Protein AF-D0N840-F1 (afdb_monomer)

Organism: Phytophthora infestans (strain T30-4) (NCBI:txid403677)

Sequence (183 aa):
MKTWLCCAKSTRAAHSSGSEVASWQRGRPFPLSLLHENFLRNKLSGKTASGRFDKLVEAHRAAAEESAKASGVDEDESEKVILLDDLVAKLDDHAAKTAAAKETELRKREREEETSLVARRLAMESLKESGDDSTPVKKRKETELKDLLITLKEKELAERQEVRELEAERRRREREEDRDEAA

Structure (mmCIF, N/CA/C/O backbone):
data_AF-D0N840-F1
#
_entry.id   AF-D0N840-F1
#
loop_
_atom_site.group_PDB
_atom_site.id
_atom_site.type_symbol
_atom_site.label_atom_id
_atom_site.label_alt_id
_atom_site.label_comp_id
_atom_site.label_asym_id
_atom_site.label_entity_id
_atom_site.label_seq_id
_atom_site.pdbx_PDB_ins_code
_atom_site.Cartn_x
_atom_site.Cartn_y
_atom_site.Cartn_z
_atom_site.occupancy
_atom_site.B_iso_or_equiv
_atom_site.auth_seq_id
_atom_site.auth_comp_id
_atom_site.auth_asym_id
_atom_site.auth_atom_id
_atom_site.pdbx_PDB_model_num
ATOM 1 N N . MET A 1 1 ? 23.211 42.235 -30.388 1.00 41.50 1 MET A N 1
ATOM 2 C CA . MET A 1 1 ? 21.782 42.158 -30.756 1.00 41.50 1 MET A CA 1
ATOM 3 C C . MET A 1 1 ? 21.106 41.216 -29.772 1.00 41.50 1 MET A C 1
ATOM 5 O O . MET A 1 1 ? 21.504 40.065 -29.697 1.00 41.50 1 MET A O 1
ATOM 9 N N . LYS A 1 2 ? 20.208 41.732 -28.926 1.00 42.91 2 LYS A N 1
ATOM 10 C CA . LYS A 1 2 ? 19.463 40.957 -27.923 1.00 42.91 2 LYS A CA 1
ATOM 11 C C . LYS A 1 2 ? 18.018 40.865 -28.400 1.00 42.91 2 LYS A C 1
ATOM 13 O O . LYS A 1 2 ? 17.336 41.885 -28.407 1.00 42.91 2 LYS A O 1
ATOM 18 N N . THR A 1 3 ? 17.565 39.680 -28.785 1.00 51.69 3 THR A N 1
ATOM 19 C CA . THR A 1 3 ? 16.150 39.402 -29.042 1.00 51.69 3 THR A CA 1
ATOM 20 C C . THR A 1 3 ? 15.655 38.410 -28.003 1.00 51.69 3 THR A C 1
ATOM 22 O O . THR A 1 3 ? 16.169 37.307 -27.842 1.00 51.69 3 THR A O 1
ATOM 25 N N . TRP A 1 4 ? 14.688 38.892 -27.234 1.00 43.28 4 TRP A N 1
ATOM 26 C CA . TRP A 1 4 ? 13.955 38.178 -26.210 1.00 43.28 4 TRP A CA 1
ATOM 27 C C . TRP A 1 4 ? 12.910 37.298 -26.889 1.00 43.28 4 TRP A C 1
ATOM 29 O O . TRP A 1 4 ? 12.125 37.809 -27.685 1.00 43.28 4 TRP A O 1
ATOM 39 N N . LEU A 1 5 ? 12.849 36.013 -26.543 1.00 50.19 5 LEU A N 1
ATOM 40 C CA . LEU A 1 5 ? 11.665 35.202 -26.807 1.00 50.19 5 LEU A CA 1
ATOM 41 C C . LEU A 1 5 ? 10.973 34.901 -25.478 1.00 50.19 5 LEU A C 1
ATOM 43 O O . LEU A 1 5 ? 11.453 34.130 -24.650 1.00 50.19 5 LEU A O 1
ATOM 47 N N . CYS A 1 6 ? 9.846 35.587 -25.287 1.00 39.97 6 CYS A N 1
ATOM 48 C CA . CYS A 1 6 ? 8.831 35.290 -24.289 1.00 39.97 6 CYS A CA 1
ATOM 49 C C . CYS A 1 6 ? 8.298 33.871 -24.501 1.00 39.97 6 CYS A C 1
ATOM 51 O O . CYS A 1 6 ? 7.721 33.592 -25.550 1.00 39.97 6 CYS A O 1
ATOM 53 N N . CYS A 1 7 ? 8.402 33.013 -23.487 1.00 40.84 7 CYS A N 1
ATOM 54 C CA . CYS A 1 7 ? 7.565 31.824 -23.397 1.00 40.84 7 CYS A CA 1
ATOM 55 C C . CYS A 1 7 ? 6.400 32.131 -22.452 1.00 40.84 7 CYS A C 1
ATOM 57 O O . CYS A 1 7 ? 6.586 32.467 -21.280 1.00 40.84 7 CYS A O 1
ATOM 59 N N . ALA A 1 8 ? 5.200 32.110 -23.020 1.00 46.78 8 ALA A N 1
ATOM 60 C CA . ALA A 1 8 ? 3.962 32.478 -22.370 1.00 46.78 8 ALA A CA 1
ATOM 61 C C . ALA A 1 8 ? 3.502 31.421 -21.352 1.00 46.78 8 ALA A 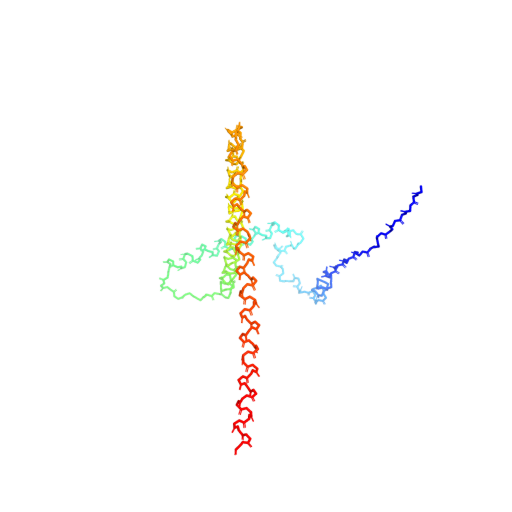C 1
ATOM 63 O O . ALA A 1 8 ? 3.582 30.217 -21.572 1.00 46.78 8 ALA A O 1
ATOM 64 N N . LYS A 1 9 ? 2.986 31.951 -20.242 1.00 43.69 9 LYS A N 1
ATOM 65 C CA . LYS A 1 9 ? 2.097 31.368 -19.228 1.00 43.69 9 LYS A CA 1
ATOM 66 C C . LYS A 1 9 ? 1.367 30.076 -19.632 1.00 43.69 9 LYS A C 1
ATOM 68 O O . LYS A 1 9 ? 0.561 30.080 -20.555 1.00 43.69 9 LYS A O 1
ATOM 73 N N . SER A 1 10 ? 1.466 29.060 -18.774 1.00 36.31 10 SER A N 1
ATOM 74 C CA . SER A 1 10 ? 0.330 28.178 -18.478 1.00 36.31 10 SER A CA 1
ATOM 75 C C . SER A 1 10 ? 0.385 27.705 -17.024 1.00 36.31 10 SER A C 1
ATOM 77 O O . SER A 1 10 ? 0.855 26.620 -16.697 1.00 36.31 10 SER A O 1
ATOM 79 N N . THR A 1 11 ? -0.075 28.566 -16.119 1.00 46.28 11 THR A N 1
ATOM 80 C CA . THR A 1 11 ? -0.477 28.183 -14.762 1.00 46.28 11 THR A CA 1
ATOM 81 C C . THR A 1 11 ? -1.899 27.635 -14.825 1.00 46.28 11 THR A C 1
ATOM 83 O O . THR A 1 11 ? -2.851 28.412 -14.915 1.00 46.28 11 THR A O 1
ATOM 86 N N .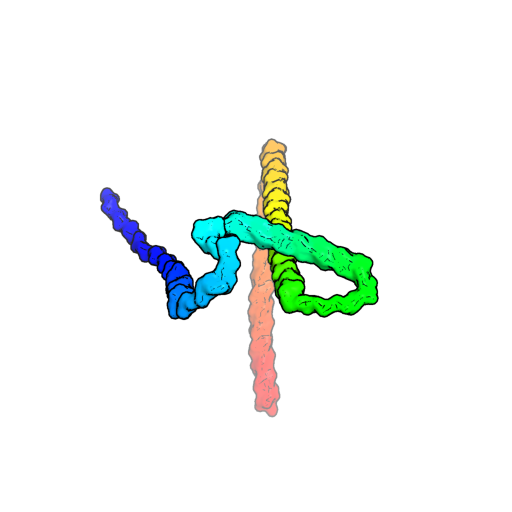 ARG A 1 12 ? -2.073 26.311 -14.765 1.00 36.34 12 ARG A N 1
ATOM 87 C CA . ARG A 1 12 ? -3.385 25.699 -14.509 1.00 36.34 12 ARG A CA 1
ATOM 88 C C . ARG A 1 12 ? -3.489 25.386 -13.018 1.00 36.34 12 ARG A C 1
ATOM 90 O O . ARG A 1 12 ? -3.174 24.291 -12.574 1.00 36.34 12 ARG A O 1
ATOM 97 N N . ALA A 1 13 ? -3.901 26.389 -12.249 1.00 40.59 13 ALA A N 1
ATOM 98 C CA . ALA A 1 13 ? -4.329 26.215 -10.870 1.00 40.59 13 ALA A CA 1
ATOM 99 C C . ALA A 1 13 ? -5.754 25.642 -10.871 1.00 40.59 13 ALA A C 1
ATOM 101 O O . ALA A 1 13 ? -6.701 26.341 -11.223 1.00 40.59 13 ALA A O 1
ATOM 102 N N . ALA A 1 14 ? -5.909 24.376 -10.493 1.00 42.44 14 ALA A N 1
ATOM 103 C CA . ALA A 1 14 ? -7.206 23.787 -10.181 1.00 42.44 14 ALA A CA 1
ATOM 104 C C . ALA A 1 14 ? -7.388 23.801 -8.656 1.00 42.44 14 ALA A C 1
ATOM 106 O O . ALA A 1 14 ? -7.106 22.821 -7.976 1.00 42.44 14 ALA A O 1
ATOM 107 N N . HIS A 1 15 ? -7.831 24.936 -8.112 1.00 40.78 15 HIS A N 1
ATOM 108 C CA . HIS A 1 15 ? -8.348 25.002 -6.746 1.00 40.78 15 HIS A CA 1
ATOM 109 C C . HIS A 1 15 ? -9.849 24.700 -6.795 1.00 40.78 15 HIS A C 1
ATOM 111 O O . HIS A 1 15 ? -10.666 25.597 -6.976 1.00 40.78 15 HIS A O 1
ATOM 117 N N . SER A 1 16 ? -10.207 23.425 -6.661 1.00 49.16 16 SER A N 1
ATOM 118 C CA . SER A 1 16 ? -11.581 22.985 -6.406 1.00 49.16 16 SER A CA 1
ATOM 119 C C . SER A 1 16 ? -11.613 22.270 -5.061 1.00 49.16 16 SER A C 1
ATOM 121 O O . SER A 1 16 ? -11.654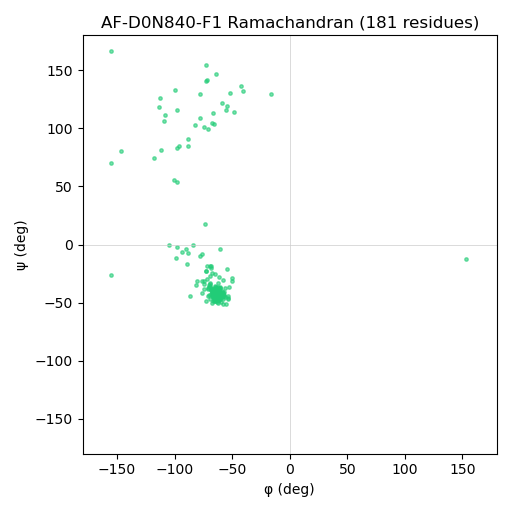 21.049 -4.993 1.00 49.16 16 SER A O 1
ATOM 123 N N . SER A 1 17 ? -11.531 23.033 -3.974 1.00 48.56 17 SER A N 1
ATOM 124 C CA . SER A 1 17 ? -11.688 22.496 -2.619 1.00 48.56 17 SER A CA 1
ATOM 125 C C . SER A 1 17 ? -12.146 23.612 -1.682 1.00 48.56 17 SER A C 1
ATOM 127 O O . SER A 1 17 ? -11.385 24.134 -0.871 1.00 48.56 17 SER A O 1
ATOM 129 N N . GLY A 1 18 ? -13.387 24.058 -1.855 1.00 47.91 18 GLY A N 1
ATOM 130 C CA . GLY A 1 18 ? -13.964 25.099 -0.999 1.00 47.91 18 GLY A CA 1
ATOM 131 C C . GLY A 1 18 ? -15.488 25.086 -0.924 1.00 47.91 18 GLY A C 1
ATOM 132 O O . GLY A 1 18 ? -16.047 25.502 0.088 1.00 47.91 18 GLY A O 1
ATOM 133 N N . SER A 1 19 ? -16.183 24.570 -1.945 1.00 45.22 19 SER A N 1
ATOM 134 C CA . SER A 1 19 ? -17.652 24.558 -1.950 1.00 45.22 19 SER A CA 1
ATOM 135 C C . SER A 1 19 ? -18.254 23.418 -1.124 1.00 45.22 19 SER A C 1
ATOM 137 O O . SER A 1 19 ? -19.308 23.619 -0.516 1.00 45.22 19 SER A O 1
ATOM 139 N N . GLU A 1 20 ? -17.584 22.264 -1.027 1.00 43.03 20 GLU A N 1
ATOM 140 C CA . GLU A 1 20 ? -18.107 21.120 -0.273 1.00 43.03 20 GLU A CA 1
ATOM 141 C C . GLU A 1 20 ? -18.157 21.403 1.228 1.00 43.03 20 GLU A C 1
ATOM 143 O O . GLU A 1 20 ? -19.239 21.298 1.796 1.00 43.03 20 GLU A O 1
ATOM 148 N N . VAL A 1 21 ? -17.076 21.885 1.860 1.00 51.03 21 VAL A N 1
ATOM 149 C CA . VAL A 1 21 ? -17.044 22.243 3.302 1.00 51.03 21 VAL A CA 1
ATOM 150 C C . VAL A 1 21 ? -18.081 23.306 3.683 1.00 51.03 21 VAL A C 1
ATOM 152 O O . VAL A 1 21 ? -18.606 23.292 4.798 1.00 51.03 21 VAL A O 1
ATOM 155 N N . ALA A 1 22 ? -18.422 24.210 2.764 1.00 47.16 22 ALA A N 1
ATOM 156 C CA . ALA A 1 22 ? -19.446 25.223 3.003 1.00 47.16 22 ALA A CA 1
ATOM 157 C C . ALA A 1 22 ? -20.873 24.637 3.019 1.00 47.16 22 ALA A C 1
ATOM 159 O O . ALA A 1 22 ? -21.770 25.237 3.610 1.00 47.16 22 ALA A O 1
ATOM 160 N N . SER A 1 23 ? -21.107 23.475 2.396 1.00 48.19 23 SER A N 1
ATOM 161 C CA . SER A 1 23 ? -22.421 22.814 2.404 1.00 48.19 23 SER A CA 1
ATOM 162 C C . SER A 1 23 ? -22.750 22.154 3.748 1.00 48.19 23 SER A C 1
ATOM 164 O O . SER A 1 23 ? -23.891 22.244 4.198 1.00 48.19 23 SER A O 1
ATOM 166 N N . TRP A 1 24 ? -21.742 21.625 4.453 1.00 44.50 24 TRP A N 1
ATOM 167 C CA . TRP A 1 24 ? -21.896 21.012 5.781 1.00 44.50 24 TRP A CA 1
ATOM 168 C C . TRP A 1 24 ? -22.249 22.023 6.880 1.00 44.50 24 TRP A C 1
ATOM 170 O O . TRP A 1 24 ? -22.794 21.646 7.912 1.00 44.50 24 TRP A O 1
ATOM 180 N N . GLN A 1 25 ? -21.976 23.313 6.662 1.00 54.38 25 GLN A N 1
ATOM 181 C CA . GLN A 1 25 ? -22.291 24.387 7.614 1.00 54.38 25 GLN A CA 1
ATOM 182 C C . GLN A 1 25 ? -23.702 24.974 7.437 1.00 54.38 25 GLN A C 1
ATOM 184 O O . GLN A 1 25 ? -24.129 25.781 8.257 1.00 54.38 25 GLN A O 1
ATOM 189 N N . ARG A 1 26 ? -24.435 24.589 6.378 1.00 51.69 26 ARG A N 1
ATOM 190 C CA . ARG A 1 26 ? -25.782 25.111 6.068 1.00 51.69 26 ARG A CA 1
ATOM 191 C C . ARG A 1 26 ? -26.931 24.260 6.623 1.00 51.69 26 ARG A C 1
ATOM 193 O O . ARG A 1 26 ? -28.086 24.667 6.527 1.00 51.69 26 ARG A O 1
ATOM 200 N N . GLY A 1 27 ? -26.636 23.095 7.198 1.00 48.31 27 GLY A N 1
ATOM 201 C CA . GLY A 1 27 ? -27.614 22.306 7.946 1.00 48.31 27 GLY A CA 1
ATOM 202 C C . GLY A 1 27 ? -27.935 22.974 9.283 1.00 48.31 27 GLY A C 1
ATOM 203 O O . GLY A 1 27 ? -27.046 23.545 9.912 1.00 48.31 27 GLY A O 1
ATOM 204 N N . ARG A 1 28 ? -29.207 22.921 9.704 1.00 50.53 28 ARG A N 1
ATOM 205 C CA . ARG A 1 28 ? -29.685 23.450 10.996 1.00 50.53 28 ARG A CA 1
ATOM 206 C C . ARG A 1 28 ? -28.694 23.085 12.112 1.00 50.53 28 ARG A C 1
ATOM 208 O O . ARG A 1 28 ? -28.261 21.931 12.134 1.00 50.53 28 ARG A O 1
ATOM 215 N N . PRO A 1 29 ? -28.349 24.006 13.032 1.00 55.53 29 PRO A N 1
ATOM 216 C CA . PRO A 1 29 ? -27.510 23.659 14.168 1.00 55.53 29 PRO A CA 1
ATOM 217 C C . PRO A 1 29 ? -28.176 22.494 14.895 1.00 55.53 29 PRO A C 1
ATOM 219 O O . PRO A 1 29 ? -29.305 22.611 15.374 1.00 55.53 29 PRO A O 1
ATOM 222 N N . PHE A 1 30 ? -27.497 21.348 14.894 1.00 49.84 30 PHE A N 1
ATOM 223 C CA . PHE A 1 30 ? -27.895 20.196 15.687 1.00 49.84 30 PHE A CA 1
ATOM 224 C C . PHE A 1 30 ? -28.088 20.700 17.123 1.00 49.84 30 PHE A C 1
ATOM 226 O O . PHE A 1 30 ? -27.225 21.453 17.594 1.00 49.84 30 PHE A O 1
ATOM 233 N N . PRO A 1 31 ? -29.215 20.395 17.790 1.00 47.56 31 PRO A N 1
ATOM 234 C CA . PRO A 1 31 ? -29.494 20.952 19.103 1.00 47.56 31 PRO A CA 1
ATOM 235 C C . PRO A 1 31 ? -28.307 20.653 20.022 1.00 47.56 31 PRO A C 1
ATOM 237 O O . PRO A 1 31 ? -27.934 19.499 20.237 1.00 47.56 31 PRO A O 1
ATOM 240 N N . LEU A 1 32 ? -27.682 21.723 20.525 1.00 50.44 32 LEU A N 1
ATOM 241 C CA . LEU A 1 32 ? -26.490 21.680 21.378 1.00 50.44 32 LEU A CA 1
ATOM 242 C C . LEU A 1 32 ? -26.715 20.910 22.694 1.00 50.44 32 LEU A C 1
ATOM 244 O O . LEU A 1 32 ? -25.775 20.719 23.453 1.00 50.44 32 LEU A O 1
ATOM 248 N N . SER A 1 33 ? -27.933 20.439 22.957 1.00 47.75 33 SER A N 1
ATOM 249 C CA . SER A 1 33 ? -28.338 19.698 24.150 1.00 47.75 33 SER A CA 1
ATOM 250 C C . SER A 1 33 ? -27.896 18.229 24.182 1.00 47.75 33 SER A C 1
ATOM 252 O O . SER A 1 33 ? -28.059 17.585 25.210 1.00 47.75 33 SER A O 1
ATOM 254 N N . LEU A 1 34 ? -27.338 17.687 23.092 1.00 49.66 34 LEU A N 1
ATOM 255 C CA . LEU A 1 34 ? -26.701 16.355 23.071 1.00 49.66 34 LEU A CA 1
ATOM 256 C C . LEU A 1 34 ? -25.174 16.414 23.202 1.00 49.66 34 LEU A C 1
ATOM 258 O O . LEU A 1 34 ? -24.506 15.379 23.243 1.00 49.66 34 LEU A O 1
ATOM 262 N N . LEU A 1 35 ? -24.598 17.615 23.271 1.00 49.97 35 LEU A N 1
ATOM 263 C CA . LEU A 1 35 ? -23.196 17.759 23.624 1.00 49.97 35 LEU A CA 1
ATOM 264 C C . LEU A 1 35 ? -23.099 17.510 25.124 1.00 49.97 35 LEU A C 1
ATOM 266 O O . LEU A 1 35 ? -23.419 18.377 25.930 1.00 49.97 35 LEU A O 1
ATOM 270 N N . HIS A 1 36 ? -22.666 16.304 25.489 1.00 54.94 36 HIS A N 1
ATOM 271 C CA . HIS A 1 36 ? -22.145 16.021 26.822 1.00 54.94 36 HIS A CA 1
ATOM 272 C C . HIS A 1 36 ? -21.277 17.218 27.240 1.00 54.94 36 HIS A C 1
ATOM 274 O O . HIS A 1 36 ? -20.445 17.639 26.436 1.00 54.94 36 HIS A O 1
ATOM 280 N N . GLU A 1 37 ? -21.428 17.769 28.447 1.00 58.78 37 GLU A N 1
ATOM 281 C CA . GLU A 1 37 ? -20.666 18.968 28.861 1.00 58.78 37 GLU A CA 1
ATOM 282 C C . GLU A 1 37 ? -19.138 18.793 28.708 1.00 58.78 37 GLU A C 1
ATOM 284 O O . GLU A 1 37 ? -18.386 19.751 28.543 1.00 58.78 37 GLU A O 1
ATOM 289 N N . ASN A 1 38 ? -18.679 17.540 28.655 1.00 59.50 38 ASN A N 1
ATOM 290 C CA . ASN A 1 38 ? -17.297 17.131 28.405 1.00 59.50 38 ASN A CA 1
ATOM 291 C C . ASN A 1 38 ? -16.848 17.197 26.925 1.00 59.50 38 ASN A C 1
ATOM 293 O O . ASN A 1 38 ? -15.657 17.047 26.624 1.00 59.50 38 ASN A O 1
ATOM 297 N N . PHE A 1 39 ? -17.766 17.420 25.984 1.00 63.94 39 PHE A N 1
ATOM 298 C CA . PHE A 1 39 ? -17.515 17.555 24.547 1.00 63.94 39 PHE A CA 1
ATOM 299 C C . PHE A 1 39 ? -17.504 19.030 24.131 1.00 63.94 39 PHE A C 1
ATOM 301 O O . PHE A 1 39 ? -18.211 19.482 23.232 1.00 63.94 39 PHE A O 1
ATOM 308 N N . LEU A 1 40 ? -16.655 19.813 24.790 1.00 68.38 40 LEU A N 1
ATOM 309 C CA . LEU A 1 40 ? -16.394 21.182 24.375 1.00 68.38 40 LEU A CA 1
ATOM 310 C C . LEU A 1 40 ? -15.572 21.167 23.073 1.00 68.38 40 LEU A C 1
ATOM 312 O O . LEU A 1 40 ? -14.352 20.987 23.093 1.00 68.38 40 LEU A O 1
ATOM 316 N N . ARG A 1 41 ? -16.243 21.354 21.926 1.00 67.62 41 ARG A N 1
ATOM 317 C CA . ARG A 1 41 ? -15.622 21.411 20.582 1.00 67.62 41 ARG A CA 1
ATOM 318 C C . ARG A 1 41 ? -14.430 22.375 20.509 1.00 67.62 41 ARG A C 1
ATOM 320 O O . ARG A 1 41 ? -13.488 22.114 19.774 1.00 67.62 41 ARG A O 1
ATOM 327 N N . ASN A 1 42 ? -14.449 23.456 21.291 1.00 72.50 42 ASN A N 1
ATOM 328 C CA . ASN A 1 42 ? -13.377 24.456 21.351 1.00 72.50 42 ASN A CA 1
ATOM 329 C C . ASN A 1 42 ? -12.063 23.939 21.980 1.00 72.50 42 ASN A C 1
ATOM 331 O O . ASN A 1 42 ? -11.017 24.538 21.754 1.00 72.50 42 ASN A O 1
ATOM 335 N N . LYS A 1 43 ? -12.092 22.827 22.728 1.00 71.81 43 LYS A N 1
ATOM 336 C CA . LYS A 1 43 ? -10.910 22.171 23.321 1.00 71.81 43 LYS A CA 1
ATOM 337 C C . LYS A 1 43 ? -10.499 20.894 22.579 1.00 71.81 43 LYS A C 1
ATOM 339 O O . LYS A 1 43 ? -9.529 20.242 22.964 1.00 71.81 43 LYS A O 1
ATOM 344 N N . LEU A 1 44 ? -11.225 20.509 21.529 1.00 78.50 44 LEU A N 1
ATOM 345 C CA . LEU A 1 44 ? -10.959 19.293 20.768 1.00 78.50 44 LEU A CA 1
ATOM 346 C C . LEU A 1 44 ? -9.953 19.585 19.645 1.00 78.50 44 LEU A C 1
ATOM 348 O O . LEU A 1 44 ? -10.327 19.859 18.509 1.00 78.50 44 LEU A O 1
ATOM 352 N N . SER A 1 45 ? -8.659 19.535 19.970 1.00 85.00 45 SER A N 1
ATOM 353 C CA . SER A 1 45 ? -7.607 19.572 18.946 1.00 85.00 45 SER A CA 1
ATOM 354 C C . SER A 1 45 ? -7.549 18.245 18.180 1.00 85.00 45 SER A C 1
ATOM 356 O O . SER A 1 45 ? -7.887 17.200 18.737 1.00 85.00 45 SER A O 1
ATOM 358 N N . GLY A 1 46 ? -7.057 18.251 16.936 1.00 87.19 46 GLY A N 1
ATOM 359 C CA . GLY A 1 46 ? -6.895 17.020 16.147 1.00 87.19 46 GLY A CA 1
ATOM 360 C C . GLY A 1 46 ? -6.023 15.968 16.845 1.00 87.19 46 GLY A C 1
ATOM 361 O O . GLY A 1 46 ? -6.361 14.787 16.845 1.00 87.19 46 GLY A O 1
ATOM 362 N N . LYS A 1 47 ? -4.960 16.393 17.542 1.00 89.38 47 LYS A N 1
ATOM 363 C CA . LYS A 1 47 ? -4.104 15.484 18.321 1.00 89.38 47 LYS A CA 1
ATOM 364 C C . LYS A 1 47 ? -4.851 14.875 19.508 1.00 89.38 47 LYS A C 1
ATOM 366 O O . LYS A 1 47 ? -4.708 13.686 19.778 1.00 89.38 47 LYS A O 1
ATOM 371 N N . THR A 1 48 ? -5.664 15.675 20.197 1.00 87.44 48 THR A N 1
ATOM 372 C CA . THR A 1 48 ? -6.501 15.207 21.310 1.00 87.44 48 THR A CA 1
ATOM 373 C C . THR A 1 48 ? -7.614 14.282 20.821 1.00 87.44 48 THR A C 1
ATOM 375 O O . THR A 1 48 ? -7.909 13.296 21.486 1.00 87.44 48 THR A O 1
ATOM 378 N N . ALA A 1 49 ? -8.221 14.576 19.670 1.00 88.75 49 ALA A N 1
ATOM 379 C CA . ALA A 1 49 ? -9.252 13.747 19.058 1.00 88.75 49 ALA A CA 1
ATOM 380 C C . ALA A 1 49 ? -8.695 12.384 18.632 1.00 88.75 49 ALA A C 1
ATOM 382 O O . ALA A 1 49 ? -9.259 11.368 19.021 1.00 88.75 49 ALA A O 1
ATOM 383 N N . SER A 1 50 ? -7.551 12.370 17.936 1.00 90.50 50 SER A N 1
ATOM 384 C CA . SER A 1 50 ? -6.831 11.137 17.592 1.00 90.50 50 SER A CA 1
ATOM 385 C C . SER A 1 50 ? -6.516 10.329 18.846 1.00 90.50 50 SER A C 1
ATOM 387 O O . SER A 1 50 ? -6.937 9.190 18.945 1.00 90.50 50 SER A O 1
ATOM 389 N N . GLY A 1 51 ? -5.908 10.940 19.870 1.00 91.12 51 GLY A N 1
ATOM 390 C CA . GLY A 1 51 ? -5.574 10.211 21.097 1.00 91.12 51 GLY A CA 1
ATOM 391 C C . GLY A 1 51 ? -6.790 9.704 21.884 1.00 91.12 51 GLY A C 1
ATOM 392 O O . GLY A 1 51 ? -6.675 8.740 22.633 1.00 91.12 51 GLY A O 1
ATOM 393 N N . ARG A 1 52 ? -7.964 10.336 21.749 1.00 91.44 52 ARG A N 1
ATOM 394 C CA . ARG A 1 52 ? -9.223 9.814 22.311 1.00 91.44 52 ARG A CA 1
ATOM 395 C C . ARG A 1 52 ? -9.752 8.634 21.500 1.00 91.44 52 ARG A C 1
ATOM 397 O O . ARG A 1 52 ? -10.273 7.698 22.093 1.00 91.44 52 ARG A O 1
ATOM 404 N N . PHE A 1 53 ? -9.627 8.696 20.180 1.00 92.75 53 PHE A N 1
ATOM 405 C CA . PHE A 1 53 ? -10.013 7.618 19.279 1.00 92.75 53 PHE A CA 1
ATOM 406 C C . PHE A 1 53 ? -9.126 6.382 19.465 1.00 92.75 53 PHE A C 1
ATOM 408 O O . PHE A 1 53 ? -9.656 5.290 19.617 1.00 92.75 53 PHE A O 1
ATOM 415 N N . ASP A 1 54 ? -7.809 6.561 19.575 1.00 93.50 54 ASP A N 1
ATOM 416 C CA . ASP A 1 54 ? -6.862 5.465 19.807 1.00 93.50 54 ASP A CA 1
ATOM 417 C C . ASP A 1 54 ? -7.207 4.715 21.105 1.00 93.50 54 ASP A C 1
ATOM 419 O O . ASP A 1 54 ? -7.378 3.500 21.100 1.00 93.50 54 ASP A O 1
ATOM 423 N N . LYS A 1 55 ? -7.459 5.450 22.197 1.00 94.62 55 LYS A N 1
ATOM 424 C CA . LYS A 1 55 ? -7.915 4.868 23.473 1.00 94.62 55 LYS A CA 1
ATOM 425 C C . LYS A 1 55 ? -9.244 4.126 23.362 1.00 94.62 55 LYS A C 1
ATOM 427 O O . LYS A 1 55 ? -9.452 3.137 24.057 1.00 94.62 55 LYS A O 1
ATOM 432 N N . LEU A 1 56 ? -10.166 4.633 22.544 1.00 94.06 56 LEU A N 1
ATOM 433 C CA . LEU A 1 56 ? -11.457 3.988 22.316 1.00 94.06 56 LEU A CA 1
ATOM 434 C C . LEU A 1 56 ? -11.272 2.651 21.591 1.00 94.06 56 LEU A C 1
ATOM 436 O O . LEU A 1 56 ? -11.879 1.664 21.991 1.00 94.06 56 LEU A O 1
ATOM 440 N N . VAL A 1 57 ? -10.417 2.621 20.566 1.00 94.69 57 VAL A N 1
ATOM 441 C CA . VAL A 1 57 ? -10.069 1.403 19.825 1.00 94.69 57 VAL A CA 1
ATOM 442 C C . VAL A 1 57 ? -9.354 0.396 20.729 1.00 94.69 57 VAL A C 1
ATOM 444 O O . VAL A 1 57 ? -9.713 -0.776 20.723 1.00 94.69 57 VAL A O 1
ATOM 447 N N . GLU A 1 58 ? -8.391 0.836 21.540 1.00 94.44 58 GLU A N 1
ATOM 448 C CA . GLU A 1 58 ? -7.685 -0.028 22.499 1.00 94.44 58 GLU A CA 1
ATOM 449 C C . GLU A 1 58 ? -8.642 -0.659 23.514 1.00 94.44 58 GLU A C 1
ATOM 451 O O . GLU A 1 58 ? -8.636 -1.875 23.695 1.00 94.44 58 GLU A O 1
ATOM 456 N N . ALA A 1 59 ? -9.503 0.151 24.139 1.00 93.38 59 ALA A N 1
ATOM 457 C CA . ALA A 1 59 ? -10.491 -0.343 25.093 1.00 93.38 59 ALA A CA 1
ATOM 458 C C . ALA A 1 59 ? -11.472 -1.331 24.444 1.00 93.38 59 ALA A C 1
ATOM 460 O O . ALA A 1 59 ? -11.844 -2.321 25.065 1.00 93.38 59 ALA A O 1
ATOM 461 N N . HIS A 1 60 ? -11.868 -1.081 23.192 1.00 93.25 60 HIS A N 1
ATOM 462 C CA . HIS A 1 60 ? -12.739 -1.981 22.443 1.00 93.25 60 HIS A CA 1
ATOM 463 C C . HIS A 1 60 ? -12.068 -3.325 22.147 1.00 93.25 60 HIS A C 1
ATOM 465 O O . HIS A 1 60 ? -12.673 -4.367 22.362 1.00 93.25 60 HIS A O 1
ATOM 471 N N . ARG A 1 61 ? -10.805 -3.314 21.704 1.00 93.69 61 ARG A N 1
ATOM 472 C CA . ARG A 1 61 ? -10.036 -4.543 21.456 1.00 93.69 61 ARG A CA 1
ATOM 473 C C . ARG A 1 61 ? -9.866 -5.365 22.734 1.00 93.69 61 ARG A C 1
ATOM 475 O O . ARG A 1 61 ? -10.072 -6.570 22.700 1.00 93.69 61 ARG A O 1
ATOM 482 N N . ALA A 1 62 ? -9.565 -4.711 23.857 1.00 92.38 62 ALA A N 1
ATOM 483 C CA . ALA A 1 62 ? -9.476 -5.378 25.154 1.00 92.38 62 ALA A CA 1
ATOM 484 C C . ALA A 1 62 ? -10.815 -6.018 25.562 1.00 92.38 62 ALA A C 1
ATOM 486 O O . ALA A 1 62 ? -10.838 -7.183 25.949 1.00 92.38 62 ALA A O 1
ATOM 487 N N . ALA A 1 63 ? -11.927 -5.292 25.403 1.00 88.31 63 ALA A N 1
ATOM 488 C CA . ALA A 1 63 ? -13.260 -5.823 25.676 1.00 88.31 63 ALA A CA 1
ATOM 489 C C . ALA A 1 63 ? -13.605 -7.009 24.758 1.00 88.31 63 ALA A C 1
ATOM 491 O O . ALA A 1 63 ? -14.067 -8.032 25.245 1.00 88.31 63 ALA A O 1
ATOM 492 N N . ALA A 1 64 ? -13.309 -6.924 23.458 1.00 88.00 64 ALA A N 1
ATOM 493 C CA . ALA A 1 64 ? -13.531 -8.018 22.513 1.00 88.00 64 ALA A CA 1
ATOM 494 C C . ALA A 1 64 ? -12.714 -9.273 22.873 1.00 88.00 64 ALA A C 1
ATOM 496 O O . ALA A 1 64 ? -13.215 -10.391 22.779 1.00 88.00 64 ALA A O 1
ATOM 497 N N . GLU A 1 65 ? -11.470 -9.112 23.337 1.00 89.00 65 GLU A N 1
ATOM 498 C CA . GLU A 1 65 ? -10.663 -10.227 23.842 1.00 89.00 65 GLU A CA 1
ATOM 499 C C . GLU A 1 65 ? -11.228 -10.837 25.131 1.00 89.00 65 GLU A C 1
ATOM 501 O O . GLU A 1 65 ? -11.146 -12.051 25.324 1.00 89.00 65 GLU A O 1
ATOM 506 N N . GLU A 1 66 ? -11.753 -10.013 26.039 1.00 86.38 66 GLU A N 1
ATOM 507 C CA . GLU A 1 66 ? -12.408 -10.466 27.269 1.00 86.38 66 GLU A CA 1
ATOM 508 C C . GLU A 1 66 ? -13.699 -11.233 26.954 1.00 86.38 66 GLU A C 1
ATOM 510 O O . GLU A 1 66 ? -13.862 -12.357 27.433 1.00 86.38 66 GLU A O 1
ATOM 515 N N . SER A 1 67 ? -14.549 -10.700 26.074 1.00 82.06 67 SER A N 1
ATOM 516 C CA . SER A 1 67 ? -15.762 -11.367 25.588 1.00 82.06 67 SER A CA 1
ATOM 517 C C . SER A 1 67 ? -15.441 -12.671 24.851 1.00 82.06 67 SER A C 1
ATOM 519 O O . SER A 1 67 ? -16.072 -13.694 25.105 1.00 82.06 67 SER A O 1
ATOM 521 N N . ALA A 1 68 ? -14.397 -12.699 24.015 1.00 83.88 68 ALA A N 1
ATOM 522 C CA . ALA A 1 68 ? -13.953 -13.924 23.346 1.00 83.88 68 ALA A CA 1
ATOM 523 C C . ALA A 1 68 ? -13.497 -15.011 24.339 1.00 83.88 68 ALA A C 1
ATOM 525 O O . ALA A 1 68 ? -13.706 -16.199 24.093 1.00 83.88 68 ALA A O 1
ATOM 526 N N . LYS A 1 69 ? -12.903 -14.628 25.479 1.00 84.44 69 LYS A N 1
ATOM 527 C CA . LYS A 1 69 ? -12.523 -15.559 26.561 1.00 84.44 69 LYS A CA 1
ATOM 528 C C . LYS A 1 69 ? -13.723 -16.007 27.399 1.00 84.44 69 LYS A C 1
ATOM 530 O O . LYS A 1 69 ? -13.708 -17.123 27.912 1.00 84.44 69 LYS A O 1
ATOM 535 N N . ALA A 1 70 ? -14.735 -15.153 27.543 1.00 77.56 70 ALA A N 1
ATOM 536 C CA . ALA A 1 70 ? -15.983 -15.435 28.254 1.00 77.56 70 ALA A CA 1
ATOM 537 C C . ALA A 1 70 ? -17.038 -16.159 27.388 1.00 77.56 70 ALA A C 1
ATOM 539 O O . ALA A 1 70 ? -18.125 -16.463 27.879 1.00 77.56 70 ALA A O 1
ATOM 540 N N . SER A 1 71 ? -16.711 -16.443 26.119 1.00 64.38 71 SER A N 1
ATOM 541 C CA . SER A 1 71 ? -17.584 -17.055 25.112 1.00 64.38 71 SER A CA 1
ATOM 542 C C . SER A 1 71 ? -18.300 -18.303 25.647 1.00 64.38 71 SER A C 1
ATOM 544 O O . SER A 1 71 ? -17.683 -19.316 25.981 1.00 64.38 71 SER A O 1
ATOM 546 N N . GLY A 1 72 ? -19.624 -18.194 25.762 1.00 65.56 72 GLY A N 1
ATOM 547 C CA . GLY A 1 72 ? -20.502 -19.172 26.412 1.00 65.56 72 GLY A CA 1
ATOM 548 C C . GLY A 1 72 ? -21.786 -18.559 26.982 1.00 65.56 72 GLY A C 1
ATOM 549 O O . GLY A 1 72 ? -22.713 -19.294 27.316 1.00 65.56 72 GLY A O 1
ATOM 550 N N . VAL A 1 73 ? -21.852 -17.227 27.068 1.00 57.78 73 VAL A N 1
ATOM 551 C CA . VAL A 1 73 ? -23.053 -16.449 27.396 1.00 57.78 73 VAL A CA 1
ATOM 552 C C . VAL A 1 73 ? -23.465 -15.658 26.154 1.00 57.78 73 VAL A C 1
ATOM 554 O O . VAL A 1 73 ? -22.637 -14.949 25.588 1.00 57.78 73 VAL A O 1
ATOM 557 N N . ASP A 1 74 ? -24.721 -15.801 25.721 1.00 55.59 74 ASP A N 1
ATOM 558 C CA . ASP A 1 74 ? -25.329 -14.924 24.714 1.00 55.59 74 ASP A CA 1
ATOM 559 C C . ASP A 1 74 ? -25.488 -13.524 25.328 1.00 55.59 74 ASP A C 1
ATOM 561 O O . ASP A 1 74 ? -26.351 -13.303 26.182 1.00 55.59 74 ASP A O 1
ATOM 565 N N . GLU A 1 75 ? -24.620 -12.593 24.936 1.00 63.09 75 GLU A N 1
ATOM 566 C CA . GLU A 1 75 ? -24.720 -11.179 25.297 1.00 63.09 75 GLU A CA 1
ATOM 567 C C . GLU A 1 75 ? -25.343 -10.399 24.134 1.00 63.09 75 GLU A C 1
ATOM 569 O O . GLU A 1 75 ? -24.941 -10.551 22.981 1.00 63.09 75 GLU A O 1
ATOM 574 N N . ASP A 1 76 ? -26.320 -9.540 24.432 1.00 64.81 76 ASP A N 1
ATOM 575 C CA . ASP A 1 76 ? -26.860 -8.601 23.450 1.00 64.81 76 ASP A CA 1
ATOM 576 C C . ASP A 1 76 ? -25.772 -7.584 23.059 1.00 64.81 76 ASP A C 1
ATOM 578 O O . ASP A 1 76 ? -25.463 -6.644 23.802 1.00 64.81 76 ASP A O 1
ATOM 582 N N . GLU A 1 77 ? -25.184 -7.755 21.874 1.00 71.06 77 GLU A N 1
ATOM 583 C CA . GLU A 1 77 ? -24.231 -6.799 21.317 1.00 71.06 77 GLU A CA 1
ATOM 584 C C . GLU A 1 77 ? -24.938 -5.476 20.998 1.00 71.06 77 GLU A C 1
ATOM 586 O O . GLU A 1 77 ? -25.787 -5.371 20.110 1.00 71.06 77 GLU A O 1
ATOM 591 N N . SER A 1 78 ? -24.585 -4.419 21.731 1.00 84.12 78 SER A N 1
ATOM 592 C CA . SER A 1 78 ? -25.110 -3.083 21.438 1.00 84.12 78 SER A CA 1
ATOM 593 C C . SER A 1 78 ? -24.649 -2.602 20.054 1.00 84.12 78 SER A C 1
ATOM 595 O O . SER A 1 78 ? -23.501 -2.820 19.674 1.00 84.12 78 SER A O 1
ATOM 597 N N . GLU A 1 79 ? -25.480 -1.829 19.346 1.00 88.44 79 GLU A N 1
ATOM 598 C CA . GLU A 1 79 ? -25.142 -1.230 18.036 1.00 88.44 79 GLU A CA 1
ATOM 599 C C . GLU A 1 79 ? -23.795 -0.479 18.027 1.00 88.44 79 GLU A C 1
ATOM 601 O O . GLU A 1 79 ? -23.113 -0.390 17.008 1.00 88.44 79 GLU A O 1
ATOM 606 N N . LYS A 1 80 ? -23.389 0.064 19.182 1.00 88.69 80 LYS A N 1
ATOM 607 C CA . LYS A 1 80 ? -22.093 0.724 19.366 1.00 88.69 80 LYS A CA 1
ATOM 608 C C . LYS A 1 80 ? -20.919 -0.240 19.163 1.00 88.69 80 LYS A C 1
ATOM 610 O O . LYS A 1 80 ? -19.912 0.186 18.608 1.00 88.69 80 LYS A O 1
ATOM 615 N N . VAL A 1 81 ? -21.023 -1.469 19.666 1.00 89.12 81 VAL A N 1
ATOM 616 C CA . VAL A 1 81 ? -19.981 -2.503 19.544 1.00 89.12 81 VAL A CA 1
ATOM 617 C C . VAL A 1 81 ? -19.850 -2.896 18.079 1.00 89.12 81 VAL A C 1
ATOM 619 O O . VAL A 1 81 ? -18.778 -2.723 17.517 1.00 89.12 81 VAL A O 1
ATOM 622 N N . ILE A 1 82 ? -20.976 -3.180 17.418 1.00 90.69 82 ILE A N 1
ATOM 623 C CA . ILE A 1 82 ? -21.028 -3.475 15.977 1.00 90.69 82 ILE A CA 1
ATOM 624 C C . ILE A 1 82 ? -20.367 -2.357 15.151 1.00 90.69 82 ILE A C 1
ATOM 626 O O . ILE A 1 82 ? -19.546 -2.605 14.268 1.00 90.69 82 ILE A O 1
ATOM 630 N N . LEU A 1 83 ? -20.676 -1.091 15.453 1.00 94.12 83 LEU A N 1
ATOM 631 C CA . LEU A 1 83 ? -20.050 0.038 14.763 1.00 94.12 83 LEU A CA 1
ATOM 632 C C . LEU A 1 83 ? -18.539 0.127 15.032 1.00 94.12 83 LEU A C 1
ATOM 634 O O . LEU A 1 83 ? -17.778 0.547 14.157 1.00 94.12 83 LEU A O 1
ATOM 638 N N . LEU A 1 84 ? -18.099 -0.199 16.247 1.00 93.88 84 LEU A N 1
ATOM 639 C CA . LEU A 1 84 ? -16.684 -0.195 16.599 1.00 93.88 84 LEU A CA 1
ATOM 640 C C . LEU A 1 84 ? -15.934 -1.346 15.923 1.00 93.88 84 LEU A C 1
ATOM 642 O O . LEU A 1 84 ? -14.828 -1.097 15.448 1.00 93.88 84 LEU A O 1
ATOM 646 N N . ASP A 1 85 ? -16.537 -2.525 15.782 1.00 94.19 85 ASP A N 1
ATOM 647 C CA . ASP A 1 85 ? -15.995 -3.631 14.987 1.00 94.19 85 ASP A CA 1
ATOM 648 C C . ASP A 1 85 ? -15.772 -3.215 13.531 1.00 94.19 85 ASP A C 1
ATOM 650 O O . ASP A 1 85 ? -14.657 -3.316 13.011 1.00 94.19 85 ASP A O 1
ATOM 654 N N . ASP A 1 86 ? -16.793 -2.632 12.898 1.00 95.19 86 ASP A N 1
ATOM 655 C CA . ASP A 1 86 ? -16.712 -2.124 11.525 1.00 95.19 86 ASP A CA 1
ATOM 656 C C . ASP A 1 86 ? -15.610 -1.067 11.352 1.00 95.19 86 ASP A C 1
ATOM 658 O O . ASP A 1 86 ? -14.906 -1.021 10.335 1.00 95.19 86 ASP A O 1
ATOM 662 N N . LEU A 1 87 ? -15.477 -0.162 12.326 1.00 95.62 87 LEU A N 1
ATOM 663 C CA . LEU A 1 87 ? -14.450 0.876 12.309 1.00 95.62 87 LEU A CA 1
ATOM 664 C C . LEU A 1 87 ? -13.055 0.275 12.465 1.00 95.62 87 LEU A C 1
ATOM 666 O O . LEU A 1 87 ? -12.151 0.663 11.724 1.00 95.62 87 LEU A O 1
ATOM 670 N N . VAL A 1 88 ? -12.879 -0.666 13.392 1.00 95.75 88 VAL A N 1
ATOM 671 C CA . VAL A 1 88 ? -11.605 -1.353 13.620 1.00 95.75 88 VAL A CA 1
ATOM 672 C C . VAL A 1 88 ? -11.185 -2.132 12.377 1.00 95.75 88 VAL A C 1
ATOM 674 O O . VAL A 1 88 ? -10.058 -1.947 11.917 1.00 95.75 88 VAL A O 1
ATOM 677 N N . ALA A 1 89 ? -12.100 -2.878 11.756 1.00 96.12 89 ALA A N 1
ATOM 678 C CA . ALA A 1 89 ? -11.835 -3.596 10.512 1.00 96.12 89 ALA A CA 1
ATOM 679 C C . ALA A 1 89 ? -11.334 -2.655 9.401 1.00 96.12 89 ALA A C 1
ATOM 681 O O . ALA A 1 89 ? -10.323 -2.919 8.749 1.00 96.12 89 ALA A O 1
ATOM 682 N N . LYS A 1 90 ? -11.975 -1.491 9.230 1.00 96.62 90 LYS A N 1
ATOM 683 C CA . LYS A 1 90 ? -11.544 -0.481 8.245 1.00 96.62 90 LYS A CA 1
ATOM 684 C C . LYS A 1 90 ? -10.167 0.111 8.552 1.00 96.62 90 LYS A C 1
ATOM 686 O O . LYS A 1 90 ? -9.425 0.429 7.617 1.00 96.62 90 LYS A O 1
ATOM 691 N N . LEU A 1 91 ? -9.827 0.300 9.829 1.00 95.75 91 LEU A N 1
ATOM 692 C CA . LEU A 1 91 ? -8.501 0.779 10.229 1.00 95.75 91 LEU A CA 1
ATOM 693 C C . LEU A 1 91 ? -7.422 -0.246 9.900 1.00 95.75 91 LEU A C 1
ATOM 695 O O . LEU A 1 91 ? -6.390 0.129 9.341 1.00 95.75 91 LEU A O 1
ATOM 699 N N . ASP A 1 92 ? -7.666 -1.515 10.216 1.00 95.56 92 ASP A N 1
ATOM 700 C CA . ASP A 1 92 ? -6.711 -2.594 9.977 1.00 95.56 92 ASP A CA 1
ATOM 701 C C . ASP A 1 92 ? -6.509 -2.827 8.473 1.00 95.56 92 ASP A C 1
ATOM 703 O O . ASP A 1 92 ? -5.370 -2.898 8.008 1.00 95.56 92 ASP A O 1
ATOM 707 N N . ASP A 1 93 ? -7.582 -2.786 7.679 1.00 96.94 93 ASP A N 1
ATOM 708 C CA . ASP A 1 93 ? -7.510 -2.812 6.214 1.00 96.94 93 ASP A CA 1
ATOM 709 C C . ASP A 1 93 ? -6.656 -1.671 5.652 1.00 96.94 93 ASP A C 1
ATOM 711 O O . ASP A 1 93 ? -5.850 -1.854 4.734 1.00 96.94 93 ASP A O 1
ATOM 715 N N . HIS A 1 94 ? -6.841 -0.458 6.175 1.00 95.25 94 HIS A N 1
ATOM 716 C CA . HIS A 1 94 ? -6.055 0.696 5.759 1.00 95.25 94 HIS A CA 1
ATOM 717 C C . HIS A 1 94 ? -4.585 0.553 6.183 1.00 95.25 94 HIS A C 1
ATOM 719 O O . HIS A 1 94 ? -3.677 0.838 5.394 1.00 95.25 94 HIS A O 1
ATOM 725 N N . ALA A 1 95 ? -4.324 0.075 7.401 1.00 95.50 95 ALA A N 1
ATOM 726 C CA . ALA A 1 95 ? -2.975 -0.198 7.883 1.00 95.50 95 ALA A CA 1
ATOM 727 C C . ALA A 1 95 ? -2.271 -1.239 6.997 1.00 95.50 95 ALA A C 1
ATOM 729 O O . ALA A 1 95 ? -1.154 -0.992 6.541 1.00 95.50 95 ALA A O 1
ATOM 730 N N . ALA A 1 96 ? -2.950 -2.334 6.648 1.00 96.06 96 ALA A N 1
ATOM 731 C CA . ALA A 1 96 ? -2.431 -3.365 5.755 1.00 96.06 96 ALA A CA 1
ATOM 732 C C . ALA A 1 96 ? -2.128 -2.817 4.351 1.00 96.06 96 ALA A C 1
ATOM 734 O O . ALA A 1 96 ? -1.032 -3.022 3.828 1.00 96.06 96 ALA A O 1
ATOM 735 N N . LYS A 1 97 ? -3.049 -2.043 3.759 1.00 95.38 97 LYS A N 1
ATOM 736 C CA . LYS A 1 97 ? -2.846 -1.409 2.442 1.00 95.38 97 LYS A CA 1
ATOM 737 C C . LYS A 1 97 ? -1.648 -0.462 2.438 1.00 95.38 97 LYS A C 1
ATOM 739 O O . LYS A 1 97 ? -0.840 -0.488 1.511 1.00 95.38 97 LYS A O 1
ATOM 744 N N . THR A 1 98 ? -1.509 0.368 3.472 1.00 94.56 98 THR A N 1
ATOM 745 C CA . THR A 1 98 ? -0.379 1.305 3.568 1.00 94.56 98 THR A CA 1
ATOM 746 C C . THR A 1 98 ? 0.949 0.599 3.833 1.00 94.56 98 THR A C 1
ATOM 748 O O . THR A 1 98 ? 1.973 1.033 3.306 1.00 94.56 98 THR A O 1
ATOM 751 N N . ALA A 1 99 ? 0.955 -0.489 4.607 1.00 94.56 99 ALA A N 1
ATOM 752 C CA . ALA A 1 99 ? 2.139 -1.316 4.820 1.00 94.56 99 ALA A CA 1
ATOM 753 C C . ALA A 1 99 ? 2.579 -2.009 3.522 1.00 94.56 99 ALA A C 1
ATOM 755 O O . ALA A 1 99 ? 3.743 -1.893 3.143 1.00 94.56 99 ALA A O 1
ATOM 756 N N . ALA A 1 100 ? 1.643 -2.624 2.793 1.00 94.62 100 ALA A N 1
ATOM 757 C CA . ALA A 1 100 ? 1.915 -3.256 1.505 1.00 94.62 100 ALA A CA 1
ATOM 758 C C . ALA A 1 100 ? 2.475 -2.252 0.486 1.00 94.62 100 ALA A C 1
ATOM 760 O O . ALA A 1 100 ? 3.484 -2.524 -0.159 1.00 94.62 100 ALA A O 1
ATOM 761 N N . ALA A 1 101 ? 1.887 -1.054 0.391 1.00 94.75 101 ALA A N 1
ATOM 762 C CA . ALA A 1 101 ? 2.393 -0.000 -0.488 1.00 94.75 101 ALA A CA 1
ATOM 763 C C . ALA A 1 101 ? 3.843 0.392 -0.143 1.00 94.75 101 ALA A C 1
ATOM 765 O O . ALA A 1 101 ? 4.697 0.486 -1.026 1.00 94.75 101 ALA A O 1
ATOM 766 N N . LYS A 1 102 ? 4.155 0.559 1.148 1.00 94.88 102 LYS A N 1
ATOM 767 C CA . LYS A 1 102 ? 5.525 0.851 1.599 1.00 94.88 102 LYS A CA 1
ATOM 768 C C . LYS A 1 102 ? 6.492 -0.284 1.264 1.00 94.88 102 LYS A C 1
ATOM 770 O O . LYS A 1 102 ? 7.585 -0.005 0.785 1.00 94.88 102 LYS A O 1
ATOM 775 N N . GLU A 1 103 ? 6.101 -1.539 1.473 1.00 94.94 103 GLU A N 1
ATOM 776 C CA . GLU A 1 103 ? 6.929 -2.699 1.124 1.00 94.94 103 GLU A CA 1
ATOM 777 C C . GLU A 1 103 ? 7.206 -2.758 -0.384 1.00 94.94 103 GLU A C 1
ATOM 779 O O . GLU A 1 103 ? 8.338 -3.009 -0.795 1.00 94.94 103 GLU A O 1
ATOM 784 N N . THR A 1 104 ? 6.204 -2.476 -1.223 1.00 93.06 104 THR A N 1
ATOM 785 C CA . THR A 1 104 ? 6.398 -2.452 -2.679 1.00 93.06 104 THR A CA 1
ATOM 786 C C . THR A 1 104 ? 7.367 -1.361 -3.124 1.00 93.06 104 THR A C 1
ATOM 788 O O . THR A 1 104 ? 8.218 -1.619 -3.976 1.00 93.06 104 THR A O 1
ATOM 791 N N . GLU A 1 105 ? 7.295 -0.173 -2.518 1.00 94.75 105 GLU A N 1
ATOM 792 C CA . GLU A 1 105 ? 8.227 0.922 -2.801 1.00 94.75 105 GLU A CA 1
ATOM 793 C C . GLU A 1 105 ? 9.647 0.595 -2.325 1.00 94.75 105 GLU A C 1
ATOM 795 O O . GLU A 1 105 ? 10.612 0.836 -3.051 1.00 94.75 105 GLU A O 1
ATOM 800 N N . LEU A 1 106 ? 9.792 -0.022 -1.147 1.00 94.88 106 LEU A N 1
ATOM 801 C CA . LEU A 1 106 ? 11.092 -0.481 -0.653 1.00 94.88 106 LEU A CA 1
ATOM 802 C C . LEU A 1 106 ? 11.704 -1.533 -1.580 1.00 94.88 106 LEU A C 1
ATOM 804 O O . LEU A 1 106 ? 12.842 -1.368 -2.006 1.00 94.88 106 LEU A O 1
ATOM 808 N N . ARG A 1 107 ? 10.936 -2.549 -1.991 1.00 93.69 107 ARG A N 1
ATOM 809 C CA . ARG A 1 107 ? 11.419 -3.556 -2.950 1.00 93.69 107 ARG A CA 1
ATOM 810 C C . ARG A 1 107 ? 11.802 -2.955 -4.295 1.00 93.69 107 ARG A C 1
ATOM 812 O O . ARG A 1 107 ? 12.746 -3.417 -4.930 1.00 93.69 107 ARG A O 1
ATOM 819 N N . LYS A 1 108 ? 11.060 -1.957 -4.775 1.00 95.06 108 LYS A N 1
ATOM 820 C CA . LYS A 1 108 ? 11.408 -1.254 -6.014 1.00 95.06 108 LYS A CA 1
ATOM 821 C C . LYS A 1 108 ? 12.753 -0.545 -5.865 1.00 95.06 108 LYS A C 1
ATOM 823 O O . LYS A 1 108 ? 13.610 -0.693 -6.730 1.00 95.06 108 LYS A O 1
ATOM 828 N N . ARG A 1 109 ? 12.951 0.158 -4.751 1.00 93.94 109 ARG A N 1
ATOM 829 C CA . ARG A 1 109 ? 14.212 0.829 -4.439 1.00 93.94 109 ARG A CA 1
ATOM 830 C C . ARG A 1 109 ? 15.380 -0.152 -4.323 1.00 93.94 109 ARG A C 1
ATOM 832 O O . ARG A 1 109 ? 16.434 0.114 -4.882 1.00 93.94 109 ARG A O 1
ATOM 839 N N . GLU A 1 110 ? 15.193 -1.294 -3.667 1.00 95.19 110 GLU A N 1
ATOM 840 C CA . GLU A 1 110 ? 16.220 -2.342 -3.575 1.00 95.19 110 GLU A CA 1
ATOM 841 C C . GLU A 1 110 ? 16.635 -2.843 -4.965 1.00 95.19 110 GLU A C 1
ATOM 843 O O . GLU A 1 110 ? 17.822 -2.925 -5.261 1.00 95.19 110 GLU A O 1
ATOM 848 N N . ARG A 1 111 ? 15.675 -3.073 -5.870 1.00 93.62 111 ARG A N 1
ATOM 849 C CA . ARG A 1 111 ? 15.972 -3.450 -7.266 1.00 93.62 111 ARG A CA 1
ATOM 850 C C . ARG A 1 111 ? 16.734 -2.355 -8.017 1.00 93.62 111 ARG A C 1
ATOM 852 O O . ARG A 1 111 ? 17.634 -2.647 -8.804 1.00 93.62 111 ARG A O 1
ATOM 859 N N . GLU A 1 112 ? 16.383 -1.089 -7.808 1.00 93.81 112 GLU A N 1
ATOM 860 C CA . GLU A 1 112 ? 17.111 0.049 -8.389 1.00 93.81 112 GLU A CA 1
ATOM 861 C C . GLU A 1 112 ? 18.550 0.133 -7.846 1.00 93.81 112 GLU A C 1
ATOM 863 O O . GLU A 1 112 ? 19.496 0.378 -8.596 1.00 93.81 112 GLU A O 1
ATOM 868 N N . GLU A 1 113 ? 18.746 -0.139 -6.557 1.00 95.69 113 GLU A N 1
ATOM 869 C CA . GLU A 1 113 ? 20.067 -0.190 -5.930 1.00 95.69 113 GLU A CA 1
ATOM 870 C C . GLU A 1 113 ? 20.892 -1.386 -6.443 1.00 95.69 113 GLU A C 1
ATOM 872 O O . GLU A 1 113 ? 22.058 -1.219 -6.804 1.00 95.69 113 GLU A O 1
ATOM 877 N N . GLU A 1 114 ? 20.296 -2.572 -6.583 1.00 94.56 114 GLU A N 1
ATOM 878 C CA . GLU A 1 114 ? 20.939 -3.759 -7.163 1.00 94.56 114 GLU A CA 1
ATOM 879 C C . GLU A 1 114 ? 21.365 -3.531 -8.618 1.00 94.56 114 GLU A C 1
ATOM 881 O O . GLU A 1 114 ? 22.513 -3.797 -8.986 1.00 94.56 114 GLU A O 1
ATOM 886 N N . THR A 1 115 ? 20.471 -2.990 -9.449 1.00 94.50 115 THR A N 1
ATOM 887 C CA . THR A 1 115 ? 20.781 -2.681 -10.855 1.00 94.50 115 THR A CA 1
ATOM 888 C C . THR A 1 115 ? 21.883 -1.625 -10.972 1.00 94.50 115 THR A C 1
ATOM 890 O O . THR A 1 115 ? 22.792 -1.773 -11.793 1.00 94.50 115 THR A O 1
ATOM 893 N N . SER A 1 116 ? 21.877 -0.612 -10.101 1.00 93.56 116 SER A N 1
ATOM 894 C CA . SER A 1 116 ? 22.956 0.375 -9.973 1.00 93.56 116 SER A CA 1
ATOM 895 C C . SER A 1 116 ? 24.300 -0.271 -9.607 1.00 93.56 116 SER A C 1
ATOM 897 O O . SER A 1 116 ? 25.331 0.028 -10.221 1.00 93.56 116 SER A O 1
ATOM 899 N N . LEU A 1 117 ? 24.312 -1.209 -8.655 1.00 95.31 117 LEU A N 1
ATOM 900 C CA . LEU A 1 117 ? 25.526 -1.929 -8.262 1.00 95.31 117 LEU A CA 1
ATOM 901 C C . LEU A 1 117 ? 26.082 -2.787 -9.402 1.00 95.31 117 LEU A C 1
ATOM 903 O O . LEU A 1 117 ? 27.300 -2.812 -9.600 1.00 95.31 117 LEU A O 1
ATOM 907 N N . VAL A 1 118 ? 25.218 -3.459 -10.165 1.00 95.06 118 VAL A N 1
ATOM 908 C CA . VAL A 1 118 ? 25.627 -4.227 -11.351 1.00 95.06 118 VAL A CA 1
ATOM 909 C C . VAL A 1 118 ? 26.233 -3.301 -12.403 1.00 95.06 118 VAL A C 1
ATOM 911 O O . VAL A 1 118 ? 27.338 -3.567 -12.873 1.00 95.06 118 VAL A O 1
ATOM 914 N N . ALA A 1 119 ? 25.583 -2.176 -12.713 1.00 94.62 119 ALA A N 1
ATOM 915 C CA . ALA A 1 119 ? 26.109 -1.195 -13.661 1.00 94.62 119 ALA A CA 1
ATOM 916 C C . ALA A 1 119 ? 27.487 -0.664 -13.231 1.00 94.62 119 ALA A C 1
ATOM 918 O O . ALA A 1 119 ? 28.411 -0.591 -14.042 1.00 94.62 119 ALA A O 1
ATOM 919 N N . ARG A 1 120 ? 27.666 -0.366 -11.936 1.00 95.88 120 ARG A N 1
ATOM 920 C CA . ARG A 1 120 ? 28.960 0.059 -11.385 1.00 95.88 120 ARG A CA 1
ATOM 921 C C . ARG A 1 120 ? 30.032 -1.027 -11.514 1.00 95.88 120 ARG A C 1
ATOM 923 O O . ARG A 1 120 ? 31.169 -0.700 -11.850 1.00 95.88 120 ARG A O 1
ATOM 930 N N . ARG A 1 121 ? 29.695 -2.297 -11.253 1.00 94.12 121 ARG A N 1
ATOM 931 C CA . ARG A 1 121 ? 30.627 -3.430 -11.414 1.00 94.12 121 ARG A CA 1
ATOM 932 C C . ARG A 1 121 ? 31.062 -3.590 -12.867 1.00 94.12 121 ARG A C 1
ATOM 934 O O . ARG A 1 121 ? 32.262 -3.614 -13.117 1.00 94.12 121 ARG A O 1
ATOM 941 N N . LEU A 1 122 ? 30.111 -3.615 -13.801 1.00 93.25 122 LEU A N 1
ATOM 942 C CA . LEU A 1 122 ? 30.389 -3.735 -15.237 1.00 93.25 122 LEU A CA 1
ATOM 943 C C . LEU A 1 122 ? 31.249 -2.572 -15.746 1.00 93.25 122 LEU A C 1
ATOM 945 O O . LEU A 1 122 ? 32.208 -2.781 -16.485 1.00 93.25 122 LEU A O 1
ATOM 949 N N . ALA A 1 123 ? 30.966 -1.345 -15.301 1.00 91.81 123 ALA A N 1
ATOM 950 C CA . ALA A 1 123 ? 31.783 -0.186 -15.644 1.00 91.81 123 ALA A CA 1
ATOM 951 C C . ALA A 1 123 ? 33.231 -0.336 -15.139 1.00 91.81 1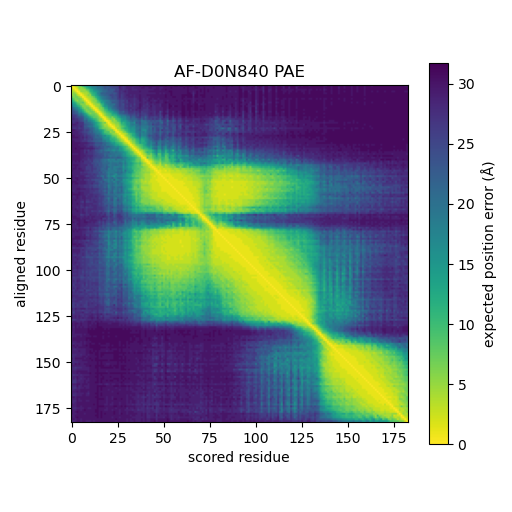23 ALA A C 1
ATOM 953 O O . ALA A 1 123 ? 34.172 -0.095 -15.894 1.00 91.81 123 ALA A O 1
ATOM 954 N N . MET A 1 124 ? 33.430 -0.779 -13.891 1.00 93.56 124 MET A N 1
ATOM 955 C CA . MET A 1 124 ? 34.773 -1.014 -13.343 1.00 93.56 124 MET A CA 1
ATOM 956 C C . MET A 1 124 ? 35.521 -2.145 -14.056 1.00 93.56 124 MET A C 1
ATOM 958 O O . MET A 1 124 ? 36.723 -2.024 -14.291 1.00 93.56 124 MET A O 1
ATOM 962 N N . GLU A 1 125 ? 34.828 -3.221 -14.421 1.00 90.69 125 GLU A N 1
ATOM 963 C CA . GLU A 1 125 ? 35.404 -4.324 -15.192 1.00 90.69 125 GLU A CA 1
ATOM 964 C C . GLU A 1 125 ? 35.847 -3.863 -16.586 1.00 90.69 125 GLU A C 1
ATOM 966 O O . GLU A 1 125 ? 36.991 -4.103 -16.969 1.00 90.69 125 GLU A O 1
ATOM 971 N N . SER A 1 126 ? 35.006 -3.100 -17.293 1.00 87.62 126 SER A N 1
ATOM 972 C CA . SER A 1 126 ? 35.355 -2.547 -18.609 1.00 87.62 126 SER A CA 1
ATOM 973 C C . SER A 1 126 ? 36.579 -1.624 -18.561 1.00 87.62 126 SER A C 1
ATOM 975 O O . SER A 1 126 ? 37.428 -1.655 -19.454 1.00 87.62 126 SER A O 1
ATOM 977 N N . LEU A 1 127 ? 36.719 -0.837 -17.484 1.00 80.88 127 LEU A N 1
ATOM 978 C CA . LEU A 1 127 ? 37.883 0.019 -17.284 1.00 80.88 127 LEU A CA 1
ATOM 979 C C . LEU A 1 127 ? 39.151 -0.821 -17.082 1.00 80.88 127 LEU A C 1
ATOM 981 O O . LEU A 1 127 ? 40.188 -0.500 -17.662 1.00 80.88 127 LEU A O 1
ATOM 985 N N . LYS A 1 128 ? 39.057 -1.917 -16.319 1.00 83.81 128 LYS A N 1
ATOM 986 C CA . LYS A 1 128 ? 40.165 -2.855 -16.101 1.00 83.81 128 LYS A CA 1
ATOM 987 C C . LYS A 1 128 ? 40.596 -3.549 -17.398 1.00 83.81 128 LYS A C 1
ATOM 989 O O . LYS A 1 128 ? 41.791 -3.583 -17.670 1.00 83.81 128 LYS A O 1
ATOM 994 N N . GLU A 1 129 ? 39.658 -4.036 -18.214 1.00 74.69 129 GLU A N 1
ATOM 995 C CA . GLU A 1 129 ? 39.972 -4.651 -19.518 1.00 74.69 129 GLU A CA 1
ATOM 996 C C . GLU A 1 129 ? 40.623 -3.638 -20.475 1.00 74.69 129 GLU A C 1
ATOM 998 O O . GLU A 1 129 ? 41.567 -3.954 -21.195 1.00 74.69 129 GLU A O 1
ATOM 1003 N N . SER A 1 130 ? 40.174 -2.380 -20.446 1.00 62.84 130 SER A N 1
ATOM 1004 C CA . SER A 1 130 ? 40.729 -1.332 -21.308 1.00 62.84 130 SER A CA 1
ATOM 1005 C C . SER A 1 130 ? 42.138 -0.857 -20.920 1.00 62.84 130 SER A C 1
ATOM 1007 O O . SER A 1 130 ? 42.807 -0.253 -21.759 1.00 62.84 130 SER A O 1
ATOM 1009 N N . GLY A 1 131 ? 42.575 -1.115 -19.681 1.00 59.62 131 GLY A N 1
ATOM 1010 C CA . GLY A 1 131 ? 43.876 -0.696 -19.147 1.00 59.62 131 GLY A CA 1
ATOM 1011 C C . GLY A 1 131 ? 45.022 -1.689 -19.373 1.00 59.62 131 GLY A C 1
ATOM 1012 O O . GLY A 1 131 ? 46.176 -1.283 -19.272 1.00 59.62 131 GLY A O 1
ATOM 1013 N N . ASP A 1 132 ? 44.722 -2.952 -19.694 1.00 57.00 132 ASP A N 1
ATOM 1014 C CA . ASP A 1 132 ? 45.718 -4.029 -19.862 1.00 57.00 132 ASP A CA 1
ATOM 1015 C C . ASP A 1 132 ? 46.090 -4.291 -21.337 1.00 57.00 132 ASP A C 1
ATOM 1017 O O . ASP A 1 132 ? 47.083 -4.947 -21.635 1.00 57.00 132 ASP A O 1
ATOM 1021 N N . ASP A 1 133 ? 45.337 -3.734 -22.295 1.00 50.50 133 ASP A N 1
ATOM 1022 C CA . ASP A 1 133 ? 45.545 -3.999 -23.723 1.00 50.50 133 ASP A CA 1
ATOM 1023 C C . ASP A 1 133 ? 46.070 -2.765 -24.472 1.00 50.50 133 ASP A C 1
ATOM 1025 O O . ASP A 1 133 ? 45.340 -2.018 -25.134 1.00 50.50 133 ASP A O 1
ATOM 1029 N N . SER A 1 134 ? 47.382 -2.558 -24.354 1.00 53.22 134 SER A N 1
ATOM 1030 C CA . SER A 1 134 ? 48.166 -1.712 -25.259 1.00 53.22 134 SER A CA 1
ATOM 1031 C C . SER A 1 134 ? 48.866 -2.563 -26.328 1.00 53.22 134 SER A C 1
ATOM 1033 O O . SER A 1 134 ? 50.075 -2.459 -26.488 1.00 53.22 134 SER A O 1
ATOM 1035 N N . THR A 1 135 ? 48.135 -3.406 -27.075 1.00 50.31 135 THR A N 1
ATOM 1036 C CA . THR A 1 135 ? 48.652 -4.100 -28.281 1.00 50.31 135 THR A CA 1
ATOM 1037 C C . THR A 1 135 ? 47.506 -4.482 -29.265 1.00 50.31 135 THR A C 1
ATOM 1039 O O . THR A 1 135 ? 46.337 -4.325 -28.931 1.00 50.31 135 THR A O 1
ATOM 1042 N N . PRO A 1 136 ? 47.758 -4.873 -30.538 1.00 49.75 136 PRO A N 1
ATOM 1043 C CA . PRO A 1 136 ? 46.889 -4.614 -31.712 1.00 49.75 136 PRO A CA 1
ATOM 1044 C C . PRO A 1 136 ? 45.580 -5.434 -31.837 1.00 49.75 136 PRO A C 1
ATOM 1046 O O . PRO A 1 136 ? 44.986 -5.486 -32.917 1.00 49.75 136 PRO A O 1
ATOM 1049 N N . VAL A 1 137 ? 45.097 -6.063 -30.765 1.00 53.50 137 VAL A N 1
ATOM 1050 C CA . VAL A 1 137 ? 43.953 -6.997 -30.765 1.00 53.50 137 VAL A CA 1
ATOM 1051 C C . VAL A 1 137 ? 42.603 -6.288 -30.973 1.00 53.50 137 VAL A C 1
ATOM 1053 O O . VAL A 1 137 ? 41.707 -6.841 -31.613 1.00 53.50 137 VAL A O 1
ATOM 1056 N N . LYS A 1 138 ? 42.472 -5.023 -30.544 1.00 56.22 138 LYS A N 1
ATOM 1057 C CA . LYS A 1 138 ? 41.243 -4.207 -30.679 1.00 56.22 138 LYS A CA 1
ATOM 1058 C C . LYS A 1 138 ? 40.685 -4.127 -32.106 1.00 56.22 138 LYS A C 1
ATOM 1060 O O . LYS A 1 138 ? 39.471 -4.160 -32.283 1.00 56.22 138 LYS A O 1
ATOM 1065 N N . LYS A 1 139 ? 41.552 -4.077 -33.124 1.00 55.88 139 LYS A N 1
ATOM 1066 C CA . LYS A 1 139 ? 41.118 -3.981 -34.530 1.00 55.88 139 LYS A CA 1
ATOM 1067 C C . LYS A 1 139 ? 40.444 -5.262 -35.030 1.00 55.88 139 LYS A C 1
ATOM 1069 O O . LYS A 1 139 ? 39.521 -5.155 -35.824 1.00 55.88 139 LYS A O 1
ATOM 1074 N N . ARG A 1 140 ? 40.866 -6.446 -34.554 1.00 58.12 140 ARG A N 1
ATOM 1075 C CA . ARG A 1 140 ? 40.251 -7.735 -34.936 1.00 58.12 140 ARG A CA 1
ATOM 1076 C C . ARG A 1 140 ? 38.843 -7.891 -34.355 1.00 58.12 140 ARG A C 1
ATOM 1078 O O . ARG A 1 140 ? 37.922 -8.242 -35.080 1.00 58.12 140 ARG A O 1
ATOM 1085 N N . LYS A 1 141 ? 38.654 -7.523 -33.083 1.00 68.56 141 LYS A N 1
ATOM 1086 C CA . LYS A 1 141 ? 37.327 -7.543 -32.441 1.00 68.56 141 LYS A CA 1
ATOM 1087 C C . LYS A 1 141 ? 36.353 -6.548 -33.097 1.00 68.56 141 LYS A C 1
ATOM 1089 O O . LYS A 1 141 ? 35.173 -6.841 -33.249 1.00 68.56 141 LYS A O 1
ATOM 1094 N N . GLU A 1 142 ? 36.837 -5.378 -33.524 1.00 69.06 142 GLU A N 1
ATOM 1095 C CA . GLU A 1 142 ? 36.013 -4.387 -34.232 1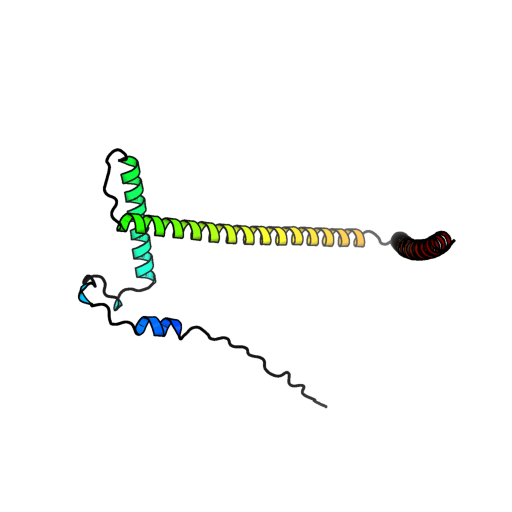.00 69.06 142 GLU A CA 1
ATOM 1096 C C . GLU A 1 142 ? 35.589 -4.866 -35.630 1.00 69.06 142 GLU A C 1
ATOM 1098 O O . GLU A 1 142 ? 34.449 -4.635 -36.034 1.00 69.06 142 GLU A O 1
ATOM 1103 N N . THR A 1 143 ? 36.475 -5.545 -36.367 1.00 73.62 143 THR A N 1
ATOM 1104 C CA . THR A 1 143 ? 36.118 -6.147 -37.661 1.00 73.62 143 THR A CA 1
ATOM 1105 C C . THR A 1 143 ? 35.111 -7.278 -37.494 1.00 73.62 143 THR A C 1
ATOM 1107 O O . THR A 1 143 ? 34.111 -7.287 -38.198 1.00 73.62 143 THR A O 1
ATOM 1110 N N . GLU A 1 144 ? 35.286 -8.143 -36.493 1.00 81.50 144 GLU A N 1
ATOM 1111 C CA . GLU A 1 144 ? 34.333 -9.222 -36.193 1.00 81.50 144 GLU A CA 1
ATOM 1112 C C . GLU A 1 144 ? 32.937 -8.675 -35.846 1.00 81.50 144 GLU A C 1
ATOM 1114 O O . GLU A 1 144 ? 31.929 -9.182 -36.334 1.00 81.50 144 GLU A O 1
ATOM 1119 N N . LEU A 1 145 ? 32.853 -7.591 -35.064 1.00 84.12 145 LEU A N 1
ATOM 1120 C CA . LEU A 1 145 ? 31.578 -6.929 -34.761 1.00 84.12 145 LEU A CA 1
ATOM 1121 C C . LEU A 1 145 ? 30.922 -6.306 -36.002 1.00 84.12 145 LEU A C 1
ATOM 1123 O O . LEU A 1 145 ? 29.698 -6.358 -36.139 1.00 84.12 145 LEU A O 1
ATOM 1127 N N . LYS A 1 146 ? 31.714 -5.721 -36.909 1.00 86.94 146 LYS A N 1
ATOM 1128 C CA . LYS A 1 146 ? 31.209 -5.179 -38.180 1.00 86.94 146 LYS A CA 1
ATOM 1129 C C . LYS A 1 146 ? 30.694 -6.291 -39.089 1.00 86.94 146 LYS A C 1
ATOM 1131 O O . LYS A 1 146 ? 29.606 -6.143 -39.637 1.00 86.94 146 LYS A O 1
ATOM 1136 N N . ASP A 1 147 ? 31.409 -7.405 -39.182 1.00 91.06 147 ASP A N 1
ATOM 1137 C CA . ASP A 1 147 ? 31.009 -8.561 -39.987 1.00 91.06 147 ASP A CA 1
ATOM 1138 C C . ASP A 1 147 ? 29.709 -9.185 -39.452 1.00 91.06 147 ASP A C 1
ATOM 1140 O O . ASP A 1 147 ? 28.774 -9.446 -40.212 1.00 91.06 147 ASP A O 1
ATOM 1144 N N . LEU A 1 148 ? 29.574 -9.328 -38.129 1.00 89.81 148 LEU A N 1
ATOM 1145 C CA . LEU A 1 148 ? 28.324 -9.781 -37.507 1.00 89.81 148 LEU A CA 1
ATOM 1146 C C . LEU A 1 148 ? 27.155 -8.824 -37.790 1.00 89.81 148 LEU A C 1
ATOM 1148 O O . LEU A 1 148 ? 26.046 -9.274 -38.077 1.00 89.81 148 LEU A O 1
ATOM 1152 N N . LEU A 1 149 ? 27.388 -7.510 -37.770 1.00 91.56 149 LEU A N 1
ATOM 1153 C CA . LEU A 1 149 ? 26.350 -6.527 -38.086 1.00 91.56 149 LEU A CA 1
ATOM 1154 C C . LEU A 1 149 ? 25.924 -6.584 -39.562 1.00 91.56 149 LEU A C 1
ATOM 1156 O O . LEU A 1 149 ? 24.735 -6.455 -39.860 1.00 91.56 149 LEU A O 1
ATOM 1160 N N . ILE A 1 150 ? 26.875 -6.805 -40.472 1.00 94.38 150 ILE A N 1
ATOM 1161 C CA . ILE A 1 150 ? 26.609 -6.976 -41.905 1.00 94.38 150 ILE A CA 1
ATOM 1162 C C . ILE A 1 150 ? 25.754 -8.226 -42.131 1.00 94.38 150 ILE A C 1
A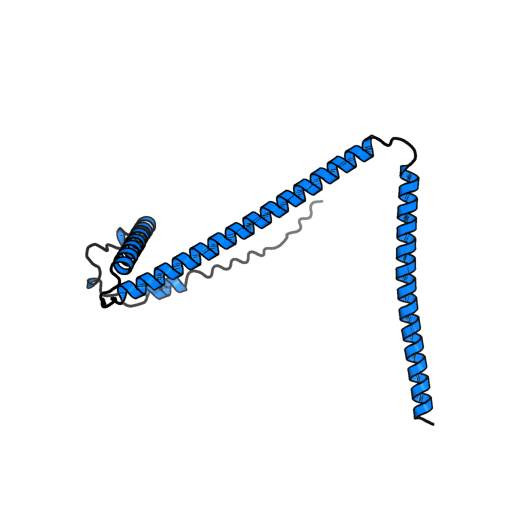TOM 1164 O O . ILE A 1 150 ? 24.694 -8.123 -42.742 1.00 94.38 150 ILE A O 1
ATOM 1168 N N . THR A 1 151 ? 26.130 -9.371 -41.555 1.00 92.69 151 THR A N 1
ATOM 1169 C CA . THR A 1 151 ? 25.365 -10.621 -41.728 1.00 92.69 151 THR A CA 1
ATOM 1170 C C . THR A 1 151 ? 23.939 -10.534 -41.178 1.00 92.69 151 THR A C 1
ATOM 1172 O O . THR A 1 151 ? 23.009 -11.070 -41.779 1.00 92.69 151 THR A O 1
ATOM 1175 N N . LEU A 1 152 ? 23.726 -9.833 -40.058 1.00 91.44 152 LEU A N 1
ATOM 1176 C CA . LEU A 1 152 ? 22.380 -9.581 -39.532 1.00 91.44 152 LEU A CA 1
ATOM 1177 C C . LEU A 1 152 ? 21.554 -8.708 -40.482 1.00 91.44 152 LEU A C 1
ATOM 1179 O O . LEU A 1 152 ? 20.376 -8.986 -40.701 1.00 91.44 152 LEU A O 1
ATOM 1183 N N . LYS A 1 153 ? 22.169 -7.680 -41.077 1.00 93.81 153 LYS A N 1
ATOM 1184 C CA . LYS A 1 153 ? 21.500 -6.815 -42.054 1.00 93.81 153 LYS A CA 1
ATOM 1185 C C . LYS A 1 153 ? 21.185 -7.524 -43.364 1.00 93.81 153 LYS A C 1
ATOM 1187 O O . LYS A 1 153 ? 20.121 -7.288 -43.926 1.00 93.81 153 LYS A O 1
ATOM 1192 N N . GLU A 1 154 ? 22.056 -8.405 -43.831 1.00 93.19 154 GLU A N 1
ATOM 1193 C CA . GLU A 1 154 ? 21.803 -9.229 -45.014 1.00 93.19 154 GLU A CA 1
ATOM 1194 C C . GLU A 1 154 ? 20.627 -10.184 -44.794 1.00 93.19 154 GLU A C 1
ATOM 1196 O O . GLU A 1 154 ? 19.757 -10.274 -45.657 1.00 93.19 154 GLU A O 1
ATOM 1201 N N . LYS A 1 155 ? 20.538 -10.819 -43.617 1.00 91.75 155 LYS A N 1
ATOM 1202 C CA . LYS A 1 155 ? 19.392 -11.669 -43.249 1.00 91.75 155 LYS A CA 1
ATOM 1203 C C . LYS A 1 155 ? 18.082 -10.886 -43.198 1.00 91.75 155 LYS A C 1
ATOM 1205 O O . LYS A 1 155 ? 17.105 -11.308 -43.803 1.00 91.75 155 LYS A O 1
ATOM 1210 N N . GLU A 1 156 ? 18.080 -9.711 -42.56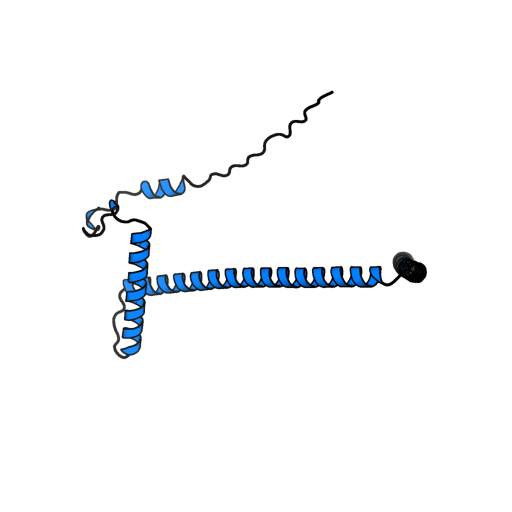7 1.00 91.81 156 GLU A N 1
ATOM 1211 C CA . GLU A 1 156 ? 16.903 -8.828 -42.524 1.00 91.81 156 GLU A CA 1
ATOM 1212 C C . GLU A 1 156 ? 16.446 -8.422 -43.940 1.00 91.81 156 GLU A C 1
ATOM 1214 O O . GLU A 1 156 ? 15.251 -8.368 -44.239 1.00 91.81 156 GLU A O 1
ATOM 1219 N N . LEU A 1 157 ? 17.395 -8.144 -44.841 1.00 90.69 157 LEU A N 1
ATOM 1220 C CA . LEU A 1 157 ? 17.088 -7.811 -46.231 1.00 90.69 157 LEU A CA 1
ATOM 1221 C C . LEU A 1 157 ? 16.577 -9.017 -47.027 1.00 90.69 157 LEU A C 1
ATOM 1223 O O . LEU A 1 157 ? 15.660 -8.830 -47.832 1.00 90.69 157 LEU A O 1
ATOM 1227 N N . ALA A 1 158 ? 17.128 -10.210 -46.794 1.00 94.06 158 ALA A N 1
ATOM 1228 C CA . ALA A 1 158 ? 16.708 -11.457 -47.427 1.00 94.06 158 ALA A CA 1
ATOM 1229 C C . ALA A 1 158 ? 15.281 -11.841 -47.012 1.00 94.06 158 ALA A C 1
ATOM 1231 O O . ALA A 1 158 ? 14.429 -12.014 -47.875 1.00 94.06 158 ALA A O 1
ATOM 1232 N N . GLU A 1 159 ? 14.963 -11.821 -45.716 1.00 91.81 159 GLU A N 1
ATOM 1233 C CA . GLU A 1 159 ? 13.598 -12.064 -45.219 1.00 91.81 159 GLU A CA 1
ATOM 1234 C C . GLU A 1 159 ? 12.599 -11.073 -45.837 1.00 91.81 159 GLU A C 1
ATOM 1236 O O . GLU A 1 159 ? 11.506 -11.426 -46.280 1.00 91.81 159 GLU A O 1
ATOM 1241 N N . ARG A 1 160 ? 12.993 -9.798 -45.954 1.00 90.69 160 ARG A N 1
ATOM 1242 C CA . ARG A 1 160 ? 12.156 -8.775 -46.591 1.00 90.69 160 ARG A CA 1
ATOM 1243 C C . ARG A 1 160 ? 12.008 -8.982 -48.103 1.00 90.69 160 ARG A C 1
ATOM 1245 O O . ARG A 1 160 ? 11.037 -8.488 -48.681 1.00 90.69 160 ARG A O 1
ATOM 1252 N N . GLN A 1 161 ? 12.975 -9.616 -48.765 1.00 89.81 161 GLN A N 1
ATOM 1253 C CA . GLN A 1 161 ? 12.880 -10.022 -50.171 1.00 89.81 161 GLN A CA 1
ATOM 1254 C C . GLN A 1 161 ? 11.934 -11.214 -50.321 1.00 89.81 161 GLN A C 1
ATOM 1256 O O . GLN A 1 161 ? 10.996 -11.113 -51.108 1.00 89.81 161 GLN A O 1
ATOM 1261 N N . GLU A 1 162 ? 12.090 -12.251 -49.501 1.00 89.94 162 GLU A N 1
ATOM 1262 C CA . GLU A 1 162 ? 11.233 -13.442 -49.489 1.00 89.94 162 GLU A CA 1
ATOM 1263 C C . GLU A 1 162 ? 9.761 -13.083 -49.266 1.00 89.94 162 GLU A C 1
ATOM 1265 O O . GLU A 1 162 ? 8.891 -13.546 -49.997 1.00 89.94 162 GLU A O 1
ATOM 1270 N N . VAL A 1 163 ? 9.462 -12.168 -48.337 1.00 92.06 163 VAL A N 1
ATOM 1271 C CA . VAL A 1 163 ? 8.086 -11.680 -48.125 1.00 92.06 163 VAL A CA 1
ATOM 1272 C C . VAL A 1 163 ? 7.500 -11.058 -49.397 1.00 92.06 163 VAL A C 1
ATOM 1274 O O . VAL A 1 163 ? 6.336 -11.297 -49.725 1.00 92.06 163 VAL A O 1
ATOM 1277 N N . ARG A 1 164 ? 8.292 -10.273 -50.139 1.00 87.06 164 ARG A N 1
ATOM 1278 C CA . ARG A 1 164 ? 7.833 -9.665 -51.400 1.00 87.06 164 ARG A CA 1
ATOM 1279 C C . ARG A 1 164 ? 7.628 -10.706 -52.493 1.00 87.06 164 ARG A C 1
ATOM 1281 O O . ARG A 1 164 ? 6.717 -10.546 -53.304 1.00 87.06 164 ARG A O 1
ATOM 1288 N N . GLU A 1 165 ? 8.469 -11.731 -52.533 1.00 91.75 165 GLU A N 1
ATOM 1289 C CA . GLU A 1 165 ? 8.370 -12.824 -53.499 1.00 91.75 165 GLU A CA 1
ATOM 1290 C C . GLU A 1 165 ? 7.149 -13.698 -53.222 1.00 91.75 165 GLU A C 1
ATOM 1292 O O . GLU A 1 165 ? 6.343 -13.893 -54.129 1.00 91.75 165 GLU A O 1
ATOM 1297 N N . LEU A 1 166 ? 6.925 -14.092 -51.967 1.00 90.12 166 LEU A N 1
ATOM 1298 C CA . LEU A 1 166 ? 5.726 -14.817 -51.540 1.00 90.12 166 LEU A CA 1
ATOM 1299 C C . LEU A 1 166 ? 4.449 -14.028 -51.839 1.00 90.12 166 LEU A C 1
ATOM 1301 O O . LEU A 1 166 ? 3.460 -14.584 -52.311 1.00 90.12 166 LEU A O 1
ATOM 1305 N N . GLU A 1 167 ? 4.450 -12.712 -51.616 1.00 88.00 167 GLU A N 1
ATOM 1306 C CA . GLU A 1 167 ? 3.307 -11.869 -51.968 1.00 88.00 167 GLU A CA 1
ATOM 1307 C C . GLU A 1 167 ? 3.117 -11.735 -53.490 1.00 88.00 167 GLU A C 1
ATOM 1309 O O . GLU A 1 167 ? 1.988 -11.621 -53.976 1.00 88.00 167 GLU A O 1
ATOM 1314 N N . ALA A 1 168 ? 4.199 -11.728 -54.271 1.00 89.06 168 ALA A N 1
ATOM 1315 C CA . ALA A 1 168 ? 4.123 -11.735 -55.729 1.00 89.06 168 ALA A CA 1
ATOM 1316 C C . ALA A 1 168 ? 3.622 -13.082 -56.271 1.00 89.06 168 ALA A C 1
ATOM 1318 O O . ALA A 1 168 ? 2.869 -13.098 -57.246 1.00 89.06 168 ALA A O 1
ATOM 1319 N N . GLU A 1 169 ? 4.006 -14.186 -55.636 1.00 90.69 169 GLU A N 1
ATOM 1320 C CA . GLU A 1 169 ? 3.576 -15.541 -55.963 1.00 90.69 169 GLU A CA 1
ATOM 1321 C C . GLU A 1 169 ? 2.114 -15.770 -55.582 1.00 90.69 169 GLU A C 1
ATOM 1323 O O . GLU A 1 169 ? 1.342 -16.215 -56.427 1.00 90.69 169 GLU A O 1
ATOM 1328 N N . ARG A 1 170 ? 1.683 -15.328 -54.391 1.00 87.38 170 ARG A N 1
ATOM 1329 C CA . ARG A 1 170 ? 0.265 -15.327 -53.992 1.00 87.38 170 ARG A CA 1
ATOM 1330 C C . ARG A 1 170 ? -0.596 -14.606 -55.028 1.00 87.38 170 ARG A C 1
ATOM 1332 O O . ARG A 1 170 ? -1.572 -15.163 -55.511 1.00 87.38 170 ARG A O 1
ATOM 1339 N N . ARG A 1 171 ? -0.162 -13.423 -55.474 1.00 85.00 171 ARG A N 1
ATOM 1340 C CA . ARG A 1 171 ? -0.840 -12.664 -56.539 1.00 85.00 171 ARG A CA 1
ATOM 1341 C C . ARG A 1 171 ? -0.783 -13.327 -57.914 1.00 85.00 171 ARG A C 1
ATOM 1343 O O . ARG A 1 171 ? -1.566 -12.969 -58.789 1.00 85.00 171 ARG A O 1
ATOM 1350 N N . ARG A 1 172 ? 0.203 -14.182 -58.203 1.00 83.44 172 ARG A N 1
ATOM 1351 C CA . ARG A 1 172 ? 0.241 -14.963 -59.455 1.00 83.44 172 ARG A CA 1
ATOM 1352 C C . ARG A 1 172 ? -0.739 -16.124 -59.388 1.00 83.44 172 ARG A C 1
ATOM 1354 O O . ARG A 1 172 ? -1.441 -16.333 -60.367 1.00 83.44 172 ARG A O 1
ATOM 1361 N N . ARG A 1 173 ? -0.792 -16.795 -58.240 1.00 81.50 173 ARG A N 1
ATOM 1362 C CA . ARG A 1 173 ? -1.693 -17.906 -57.960 1.00 81.50 173 ARG A CA 1
ATOM 1363 C C . ARG A 1 173 ? -3.157 -17.474 -57.972 1.00 81.50 173 ARG A C 1
ATOM 1365 O O . ARG A 1 173 ? -3.927 -18.089 -58.687 1.00 81.50 173 ARG A O 1
ATOM 1372 N N . GLU A 1 174 ? -3.505 -16.362 -57.321 1.00 82.19 174 GLU A N 1
ATOM 1373 C CA . GLU A 1 174 ? -4.853 -15.765 -57.407 1.00 82.19 174 GLU A CA 1
ATOM 1374 C C . GLU A 1 174 ? -5.264 -15.531 -58.876 1.00 82.19 174 GLU A C 1
ATOM 1376 O O . GLU A 1 174 ? -6.334 -15.936 -59.302 1.00 82.19 174 GLU A O 1
ATOM 1381 N N . ARG A 1 175 ? -4.359 -14.991 -59.708 1.00 82.62 175 ARG A N 1
ATOM 1382 C CA . ARG A 1 175 ? -4.610 -14.778 -61.149 1.00 82.62 175 ARG A CA 1
ATOM 1383 C C . ARG A 1 175 ? -4.692 -16.061 -61.982 1.00 82.62 175 ARG A C 1
ATOM 1385 O O . ARG A 1 175 ? -5.076 -16.000 -63.149 1.00 82.62 175 ARG A O 1
ATOM 1392 N N . GLU A 1 176 ? -4.182 -17.178 -61.487 1.00 82.38 176 GLU A N 1
ATOM 1393 C CA . GLU A 1 176 ? -4.289 -18.486 -62.140 1.00 82.38 176 GLU A CA 1
ATOM 1394 C C . GLU A 1 176 ? -5.598 -19.163 -61.732 1.00 82.38 176 GLU A C 1
ATOM 1396 O O . GLU A 1 176 ? -6.349 -19.568 -62.610 1.00 82.38 176 GLU A O 1
ATOM 1401 N N . GLU A 1 177 ? -5.937 -19.116 -60.443 1.00 76.25 177 GLU A N 1
ATOM 1402 C CA . GLU A 1 177 ? -7.226 -19.558 -59.899 1.00 76.25 177 GLU 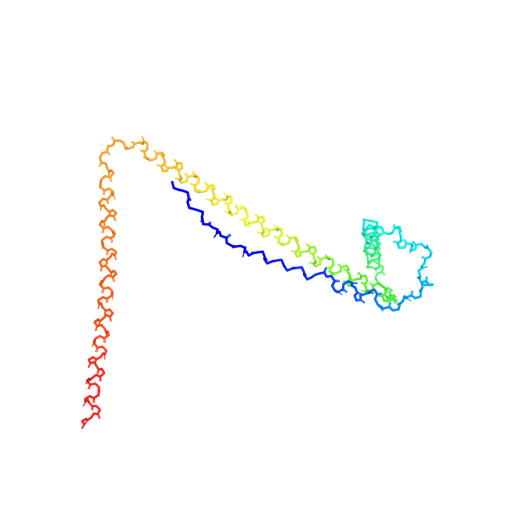A CA 1
ATOM 1403 C C . GLU A 1 177 ? -8.404 -18.804 -60.560 1.00 76.25 177 GLU A C 1
ATOM 1405 O O . GLU A 1 177 ? -9.342 -19.443 -61.028 1.00 76.25 177 GLU A O 1
ATOM 1410 N N . ASP A 1 178 ? -8.303 -17.480 -60.751 1.00 76.19 178 ASP A N 1
ATOM 1411 C CA . ASP A 1 178 ? -9.303 -16.675 -61.482 1.00 76.19 178 ASP A CA 1
ATOM 1412 C C . ASP A 1 178 ? -9.467 -17.095 -62.961 1.00 76.19 178 ASP A C 1
ATOM 1414 O O . ASP A 1 178 ? -10.515 -16.874 -63.572 1.00 76.19 178 ASP A O 1
ATOM 1418 N N . ARG A 1 179 ? -8.413 -17.647 -63.584 1.00 72.50 179 ARG A N 1
ATOM 1419 C CA . ARG A 1 179 ? -8.456 -18.119 -64.980 1.00 72.50 179 ARG A CA 1
ATOM 1420 C C . ARG A 1 179 ? -9.080 -19.505 -65.089 1.00 72.50 179 ARG A C 1
ATOM 1422 O O . ARG A 1 179 ? -9.779 -19.748 -66.069 1.00 72.50 179 ARG A O 1
ATOM 1429 N N . ASP A 1 180 ? -8.846 -20.360 -64.101 1.00 69.00 180 ASP A N 1
ATOM 1430 C CA . ASP A 1 180 ? -9.430 -21.698 -64.026 1.00 69.00 180 ASP A CA 1
ATOM 1431 C C . ASP A 1 180 ? -10.920 -21.654 -63.642 1.00 69.00 180 ASP A C 1
ATOM 1433 O O . ASP A 1 180 ? -11.688 -22.482 -64.118 1.00 69.00 180 ASP A O 1
ATOM 1437 N N . GLU A 1 181 ? -11.365 -20.674 -62.842 1.00 60.19 181 GLU A N 1
ATOM 1438 C CA . GLU A 1 181 ? -12.791 -20.490 -62.506 1.00 60.19 181 GLU A CA 1
ATOM 1439 C C . GLU A 1 181 ? -13.625 -19.931 -63.680 1.00 60.19 181 GLU A C 1
ATOM 1441 O O . GLU A 1 181 ? -14.841 -20.118 -63.736 1.00 60.19 181 GLU A O 1
ATOM 1446 N N . ALA A 1 182 ? -12.985 -19.259 -64.643 1.00 60.81 182 ALA A N 1
ATOM 1447 C CA . ALA A 1 182 ? -13.646 -18.675 -65.813 1.00 60.81 182 ALA A CA 1
ATOM 1448 C C . ALA A 1 182 ? -13.738 -19.616 -67.039 1.00 60.81 182 ALA A C 1
ATOM 1450 O O . ALA A 1 182 ? -14.310 -19.207 -68.056 1.00 60.81 182 ALA A O 1
ATOM 1451 N N . ALA A 1 183 ? -13.163 -20.825 -66.968 1.00 54.19 183 ALA A N 1
ATOM 1452 C CA . ALA A 1 183 ? -13.128 -21.835 -68.036 1.00 54.19 183 ALA A CA 1
ATOM 1453 C C . ALA A 1 183 ? -14.163 -22.952 -67.818 1.00 54.19 183 ALA A C 1
ATOM 1455 O O . ALA A 1 183 ? -14.752 -23.394 -68.834 1.00 54.19 183 ALA A O 1
#

Solvent-accessible surface area (backbone atoms only — not comparable to full-atom values): 11146 Å² total; per-residue (Å²): 138,88,83,85,81,86,80,80,88,83,84,83,82,83,85,85,8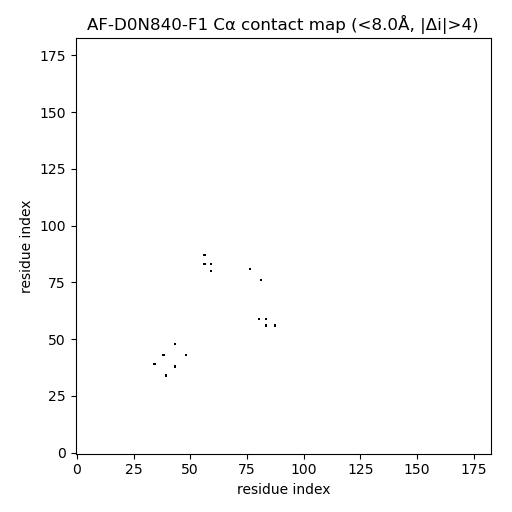5,64,68,67,72,57,55,73,67,70,54,77,80,70,72,71,83,74,51,54,88,86,60,50,71,92,74,60,44,71,70,56,49,50,58,51,48,53,53,50,52,52,53,48,53,51,48,52,54,50,50,63,72,59,65,86,66,95,71,88,78,49,72,67,55,59,51,48,51,56,49,49,52,53,50,51,53,50,50,51,53,54,50,51,52,51,51,52,52,51,54,52,49,51,51,54,50,52,52,48,51,50,52,52,50,54,52,53,50,53,52,54,61,64,71,73,61,92,62,85,60,66,62,57,58,52,49,53,52,51,52,53,53,50,55,53,51,52,49,57,52,47,55,58,46,50,54,54,49,53,54,51,48,51,58,47,48,54,60,46,53,60,52,63,75,74,107

Secondary structure (DSSP, 8-state):
-----------------SHHHHHHTSS----GGGS-TT--GGG--HHHHHHHHHHHHHHHHHHHHHHHHHTTS-----HHHHHHHHHHHHHHHHHHHHHHHHHHHHHHHHHHHHHHHHHHHHHHHHHHHHHH--STTHHHHHHHHHHHHHHHHHHHHHHHHHHHHHHHHHHHHHHHHHHHHT-

pLDDT: mean 76.78, std 19.18, range [36.31, 96.94]

Foldseek 3Di:
DDDDDDDDDDDPDDPPDDVVVVVVVPPDPDPCVPCDPVNPVVPDDPVNVVVVVVVVLVVLVVVVVVCVVVPPDDDDDDPVNVVSVVVNVVVVVVVVVVVVVVVVVVVVVVVVVVVVVVVVVVVVVVVVVVVPDPDDCVVVVVVVVVVVVVVVVVVVVVVVVVVVVVVVVVVVVVVVVVVVVVD

Radius of gyration: 38.1 Å; Cα contacts (8 Å, |Δi|>4): 8; chains: 1; bounding box: 78×64×97 Å

Mean predicted aligned error: 19.64 Å